Protein AF-A0A813FQR3-F1 (afdb_monomer_lite)

Sequence (326 aa):
MEQAAASPSGEEEDVSQPSPVQLLAEILRLRSRAKISDWLQGVLHLVALRLQDVRRDVQCQAARPWMELRRSTPKAIWRELRTQLPAVPVCGQSKEQQEPADHGSLLKRKPLLDQAEPAGPRAAVEAESPMVQQSGGLAFAALPASDFHLEISRLGNEKAVRRFHRGGAAFSNANLEERTLHVDGLKERLLKAVSSESWDQVCSLIREAAAALAAPRQKAAWNEAVAPMPEDAQERLQANLQGQLRKLICQGLGYLDLSDAGTVSQLEPALSFVKLLIERFKVRGQLEAARAARQWLRLQGLLTAEPRHKPIWRAVGRAEVRARII

Foldseek 3Di:
DDDDDDDDPPPPPPPPDDDPLQVLLVVLQPDDPDDDDPVVLVVVLVLLVVLVVVVVVVPDPVVPSSVSSVVSHDPVSVVVSVVVDDDDPPDDPPPPDDDDDDDDDDDDDDDDDDDDDDDDDDDDDPDPDDDDPPPDPPPPPPPDCVVVLVVLVVLPCNVLLVVLLVLLVVLVPDDPVVVLVVLVVLLVQCLVCVVVVVLLSLLVSLSSLLSVADFWDFDPPPDVPDDDDDPVVVVSVVSCSNVSSLVSNLVSLLQDQCVDPVSCSSNVSSLVSLVVSQVVVVVVHDCCRTDPSVSSVSSVCSSPPDSPPDRPCVVCPVVVVNVVSD

Secondary structure (DSSP, 8-state):
---------------PPPPHHHHHHHHHHH--SPPPPHHHHHHHHHHHHHHHHHTT-TT-TTHHHHHHHHHHS-HHHHHHHHHHS-----------------------------------------------------------THHHHHHHHTTS-HHHHHHHHHHHHHHHHS-HHHHHHHHHHHHHHHHHHHHTT-HHHHHHHHHHHHHTPPPP-BPPP--TT-PPPPHHHHHHHHT-HHHHHHHHHHHHHHHS-TT-HHHHHHHHHHHHHHHHHHHHHHTTS-GGGBTTHHHHHHHHHHHHS-TT---HHHHHHHHHHHHTT-

Radius of gyration: 32.03 Å; chains: 1; bounding box: 98×58×96 Å

Structure (mmCIF, N/CA/C/O backbone):
data_AF-A0A813FQR3-F1
#
_entry.id   AF-A0A813FQR3-F1
#
loop_
_atom_site.group_PDB
_atom_site.id
_atom_site.type_symbol
_atom_site.label_atom_id
_atom_site.label_alt_id
_atom_site.label_comp_id
_atom_site.label_asym_id
_atom_site.label_entity_id
_atom_site.label_seq_id
_atom_site.pdbx_PDB_ins_code
_atom_site.Cartn_x
_atom_site.Cartn_y
_atom_site.Cartn_z
_atom_site.occupancy
_atom_site.B_iso_or_equiv
_atom_site.auth_seq_id
_atom_site.auth_comp_id
_atom_site.auth_asym_id
_atom_site.auth_atom_id
_atom_site.pdbx_PDB_model_num
ATOM 1 N N . MET A 1 1 ? -46.701 -30.596 -53.014 1.00 46.75 1 MET A N 1
ATOM 2 C CA . MET A 1 1 ? -46.669 -29.124 -53.113 1.00 46.75 1 MET A CA 1
ATOM 3 C C . MET A 1 1 ? -45.925 -28.611 -51.902 1.00 46.75 1 MET A C 1
ATOM 5 O O . MET A 1 1 ? -46.419 -28.733 -50.789 1.00 46.75 1 MET A O 1
ATOM 9 N N . GLU A 1 2 ? -44.684 -28.208 -52.149 1.00 43.56 2 GLU A N 1
ATOM 10 C CA . GLU A 1 2 ? -43.687 -27.763 -51.178 1.00 43.56 2 GLU A CA 1
ATOM 11 C C . GLU A 1 2 ? -44.126 -26.491 -50.445 1.00 43.56 2 GLU A C 1
ATOM 13 O O . GLU A 1 2 ? -44.542 -25.519 -51.072 1.00 43.56 2 GLU A O 1
ATOM 18 N N . GLN A 1 3 ? -43.985 -26.484 -49.119 1.00 47.47 3 GLN A N 1
ATOM 19 C CA . GLN A 1 3 ? -43.904 -25.258 -48.332 1.00 47.47 3 GLN A CA 1
ATOM 20 C C . GLN A 1 3 ? -42.429 -25.011 -48.014 1.00 47.47 3 GLN A C 1
ATOM 22 O O . GLN A 1 3 ? -41.815 -25.744 -47.240 1.00 47.47 3 GLN A O 1
ATOM 27 N N . ALA A 1 4 ? -41.866 -23.991 -48.660 1.00 52.16 4 ALA A N 1
ATOM 28 C CA . ALA A 1 4 ? -40.523 -23.493 -48.415 1.00 52.16 4 ALA A CA 1
ATOM 29 C C . ALA A 1 4 ? -40.509 -22.677 -47.113 1.00 52.16 4 ALA A C 1
ATOM 31 O O . ALA A 1 4 ? -41.076 -21.586 -47.044 1.00 52.16 4 ALA A O 1
ATOM 32 N N . ALA A 1 5 ? -39.871 -23.217 -46.075 1.00 58.69 5 ALA A N 1
ATOM 33 C CA . ALA A 1 5 ? -39.587 -22.503 -44.839 1.00 58.69 5 ALA A CA 1
ATOM 34 C C . ALA A 1 5 ? -38.309 -21.668 -45.021 1.00 58.69 5 ALA A C 1
ATOM 36 O O . ALA A 1 5 ? -37.217 -22.210 -45.185 1.00 58.69 5 ALA A O 1
ATOM 37 N N . ALA A 1 6 ? -38.459 -20.343 -45.018 1.00 62.38 6 ALA A N 1
ATOM 38 C CA . ALA A 1 6 ? -37.351 -19.401 -44.989 1.00 62.38 6 ALA A CA 1
ATOM 39 C C . ALA A 1 6 ? -36.765 -19.345 -43.569 1.00 62.38 6 ALA A C 1
ATOM 41 O O . ALA A 1 6 ? -37.419 -18.874 -42.638 1.00 62.38 6 ALA A O 1
ATOM 42 N N . SER A 1 7 ? -35.539 -19.838 -43.404 1.00 64.19 7 SER A N 1
ATOM 43 C CA . SER A 1 7 ? -34.769 -19.689 -42.168 1.00 64.19 7 SER A CA 1
ATOM 44 C C . SER A 1 7 ? -34.267 -18.245 -42.035 1.00 64.19 7 SER A C 1
ATOM 46 O O . SER A 1 7 ? -33.626 -17.753 -42.966 1.00 64.19 7 SER A O 1
ATOM 48 N N . PRO A 1 8 ? -34.507 -17.556 -40.905 1.00 63.09 8 PRO A N 1
ATOM 49 C CA . PRO A 1 8 ? -33.927 -16.246 -40.655 1.00 63.09 8 PRO A CA 1
ATOM 50 C C . PRO A 1 8 ? -32.439 -16.418 -40.334 1.00 63.09 8 PRO A C 1
ATOM 52 O O . PRO A 1 8 ? -32.070 -17.000 -39.314 1.00 63.09 8 PRO A O 1
ATOM 55 N N . SER A 1 9 ? -31.580 -15.930 -41.225 1.00 54.25 9 SER A N 1
ATOM 56 C CA . SER A 1 9 ? -30.160 -15.727 -40.957 1.00 54.25 9 SER A CA 1
ATOM 57 C C . SER A 1 9 ? -30.023 -14.697 -39.838 1.00 54.25 9 SER A C 1
ATOM 59 O O . SER A 1 9 ? -30.180 -13.500 -40.071 1.00 54.25 9 SER A O 1
ATOM 61 N N . GLY A 1 10 ? -29.796 -15.179 -38.615 1.00 56.19 10 GLY A N 1
ATOM 62 C CA . GLY A 1 10 ? -29.426 -14.347 -37.480 1.00 56.19 10 GLY A CA 1
ATOM 63 C C . GLY A 1 10 ? -28.070 -13.716 -37.754 1.00 56.19 10 GLY A C 1
ATOM 64 O O . GLY A 1 10 ? -27.040 -14.368 -37.606 1.00 56.19 10 GLY A O 1
ATOM 65 N N . GLU A 1 11 ? -28.086 -12.463 -38.196 1.00 59.53 11 GLU A N 1
ATOM 66 C CA . GLU A 1 11 ? -26.932 -11.581 -38.115 1.00 59.53 11 GLU A CA 1
ATOM 67 C C . GLU A 1 11 ? -26.640 -11.400 -36.621 1.00 59.53 11 GLU A C 1
ATOM 69 O O . GLU A 1 11 ? -27.339 -10.672 -35.918 1.00 59.53 11 GLU A O 1
ATOM 74 N N . GLU A 1 12 ? -25.668 -12.155 -36.106 1.00 60.16 12 GLU A N 1
ATOM 75 C CA . GLU A 1 12 ? -25.082 -11.891 -34.798 1.00 60.16 12 GLU A CA 1
ATOM 76 C C . GLU A 1 12 ? -24.505 -10.472 -34.855 1.00 60.16 12 GLU A C 1
ATOM 78 O O . GLU A 1 12 ? -23.472 -10.232 -35.482 1.00 60.16 12 GLU A O 1
ATOM 83 N N . GLU A 1 13 ? -25.223 -9.513 -34.262 1.00 57.00 13 GLU A N 1
ATOM 84 C CA . GLU A 1 13 ? -24.726 -8.164 -34.013 1.00 57.00 13 GLU A CA 1
ATOM 85 C C . GLU A 1 13 ? -23.489 -8.286 -33.124 1.00 57.00 13 GLU A C 1
ATOM 87 O O . GLU A 1 13 ? -23.568 -8.362 -31.896 1.00 57.00 13 GLU A O 1
ATOM 92 N N . ASP A 1 14 ? -22.329 -8.345 -33.771 1.00 61.66 14 ASP A N 1
ATOM 93 C CA . ASP A 1 14 ? -21.035 -8.267 -33.124 1.00 61.66 14 ASP A CA 1
ATOM 94 C C . ASP A 1 14 ? -21.005 -6.936 -32.366 1.00 61.66 14 ASP A C 1
ATOM 96 O O . ASP A 1 14 ? -20.952 -5.858 -32.972 1.00 61.66 14 ASP A O 1
ATOM 100 N N . VAL A 1 15 ? -21.140 -7.003 -31.036 1.00 70.06 15 VAL A N 1
ATOM 101 C CA . VAL A 1 15 ? -21.130 -5.848 -30.131 1.00 70.06 15 VAL A CA 1
ATOM 102 C C . VAL A 1 15 ? -19.712 -5.287 -30.134 1.00 70.06 15 VAL A C 1
ATOM 104 O O . VAL A 1 15 ? -18.913 -5.495 -29.219 1.00 70.06 15 VAL A O 1
ATOM 107 N N . SER A 1 16 ? -19.383 -4.596 -31.222 1.00 80.94 16 SER A N 1
ATOM 108 C CA . SER A 1 16 ? -18.093 -3.981 -31.460 1.00 80.94 16 SER A CA 1
ATOM 109 C C . SER A 1 16 ? -17.837 -3.000 -30.334 1.00 80.94 16 SER A C 1
ATOM 111 O O . SER A 1 16 ? -18.571 -2.024 -30.151 1.00 80.94 16 SER A O 1
ATOM 113 N N . GLN A 1 17 ? -16.797 -3.286 -29.553 1.00 81.88 17 GLN A N 1
ATOM 114 C CA . GLN A 1 17 ? -16.403 -2.434 -28.446 1.00 81.88 17 GLN A CA 1
ATOM 115 C C . GLN A 1 17 ? -16.244 -0.992 -28.945 1.00 81.88 17 GLN A C 1
ATOM 117 O O . GLN A 1 17 ? -15.572 -0.760 -29.958 1.00 81.88 17 GLN A O 1
ATOM 122 N N . PRO A 1 18 ? -16.858 -0.013 -28.257 1.00 84.00 18 PRO A N 1
ATOM 123 C CA . PRO A 1 18 ? -16.824 1.366 -28.701 1.00 84.00 18 PRO A CA 1
ATOM 124 C C . PRO A 1 18 ? -15.377 1.842 -28.764 1.00 84.00 18 PRO A C 1
ATOM 126 O O . PRO A 1 18 ? -14.587 1.650 -27.834 1.00 84.00 18 PRO A O 1
ATOM 129 N N . SER A 1 19 ? -15.034 2.490 -29.875 1.00 85.75 19 SER A N 1
ATOM 130 C CA . SER A 1 19 ? -13.708 3.060 -30.069 1.00 85.75 19 SER A CA 1
ATOM 131 C C . SER A 1 19 ? -13.377 4.003 -28.902 1.00 85.75 19 SER A C 1
ATOM 133 O O . SER A 1 19 ? -14.243 4.774 -28.476 1.00 85.75 19 SER A O 1
ATOM 135 N N . PRO A 1 20 ? -12.122 4.051 -28.421 1.00 82.12 20 PRO A N 1
ATOM 136 C CA . PRO A 1 20 ? -11.709 5.007 -27.391 1.00 82.12 20 PRO A CA 1
ATOM 137 C C . PRO A 1 20 ? -12.081 6.466 -27.718 1.00 82.12 20 PRO A C 1
ATOM 139 O O . PRO A 1 20 ? -12.369 7.261 -26.825 1.00 82.12 20 PRO A O 1
ATOM 142 N N . VAL A 1 21 ? -12.130 6.812 -29.009 1.00 86.00 21 VAL A N 1
ATOM 143 C CA . VAL A 1 21 ? -12.540 8.134 -29.508 1.00 86.00 21 VAL A CA 1
ATOM 144 C C . VAL A 1 21 ? -14.039 8.381 -29.291 1.00 86.00 21 VAL A C 1
ATOM 146 O O . VAL A 1 21 ? -14.428 9.490 -28.928 1.00 86.00 21 VAL A O 1
ATOM 149 N N . GLN A 1 22 ? -14.871 7.351 -29.468 1.00 87.56 22 GLN A N 1
ATOM 150 C CA . GLN A 1 22 ? -16.314 7.408 -29.216 1.00 87.56 22 GLN A CA 1
ATOM 151 C C . GLN A 1 22 ? -16.604 7.522 -27.719 1.00 87.56 22 GLN A C 1
ATOM 153 O O . GLN A 1 22 ? -17.391 8.376 -27.322 1.00 87.56 22 GLN A O 1
ATOM 158 N N . LEU A 1 23 ? -15.903 6.752 -26.879 1.00 87.31 23 LEU A N 1
ATOM 159 C CA . LEU A 1 23 ? -16.015 6.870 -25.421 1.00 87.31 23 LEU A CA 1
ATOM 160 C C . LEU A 1 23 ? -15.657 8.280 -24.940 1.00 87.31 23 LEU A C 1
ATOM 162 O O . LEU A 1 23 ? -16.367 8.859 -24.121 1.00 87.31 23 LEU A O 1
ATOM 166 N N . LEU A 1 24 ? -14.586 8.869 -25.481 1.00 87.75 24 LEU A N 1
ATOM 167 C CA . LEU A 1 24 ? -14.208 10.239 -25.146 1.00 87.75 24 LEU A CA 1
ATOM 168 C C . LEU A 1 24 ? -15.256 11.257 -25.618 1.00 87.75 24 LEU A C 1
ATOM 170 O O . LEU A 1 24 ? -15.554 12.201 -24.887 1.00 87.75 24 LEU A O 1
ATOM 174 N N . ALA A 1 25 ? -15.833 11.069 -26.808 1.00 88.50 25 ALA A N 1
ATOM 175 C CA . ALA A 1 25 ? -16.900 11.930 -27.311 1.00 88.50 25 ALA A CA 1
ATOM 176 C C . ALA A 1 25 ? -18.129 11.881 -26.394 1.00 88.50 25 ALA A C 1
ATOM 178 O O . ALA A 1 25 ? -18.689 12.927 -26.063 1.00 88.50 25 ALA A O 1
ATOM 179 N N . GLU A 1 26 ? -18.488 10.690 -25.921 1.00 88.75 26 GLU A N 1
ATOM 180 C CA . GLU A 1 26 ? -19.624 10.485 -25.030 1.00 88.75 26 GLU A CA 1
ATOM 181 C C . GLU A 1 26 ? -19.382 11.091 -23.641 1.00 88.75 26 GLU A C 1
ATOM 183 O O . GLU A 1 26 ? -20.228 11.816 -23.121 1.00 88.75 26 GLU A O 1
ATOM 188 N N . ILE A 1 27 ? -18.177 10.930 -23.082 1.00 86.12 27 ILE A N 1
ATOM 189 C CA . ILE A 1 27 ? -17.777 11.593 -21.828 1.00 86.12 27 ILE A CA 1
ATOM 190 C C . ILE A 1 27 ? -17.885 13.120 -21.951 1.00 86.12 27 ILE A C 1
ATOM 192 O O . ILE A 1 27 ? -18.310 13.790 -21.006 1.00 86.12 27 ILE A O 1
ATOM 196 N N . LEU A 1 28 ? -17.515 13.689 -23.103 1.00 87.00 28 LEU A N 1
ATOM 197 C CA . LEU A 1 28 ? -17.622 15.130 -23.342 1.00 87.00 28 LEU A CA 1
ATOM 198 C C . LEU A 1 28 ? -19.072 15.597 -23.512 1.00 87.00 28 LEU A C 1
ATOM 200 O O . LEU A 1 28 ? -19.376 16.707 -23.082 1.00 87.00 28 LEU A O 1
ATOM 204 N N . ARG A 1 29 ? -19.958 14.773 -24.089 1.00 86.81 29 ARG A N 1
ATOM 205 C CA . ARG A 1 29 ? -21.402 15.064 -24.191 1.00 86.81 29 ARG A CA 1
ATOM 206 C C . ARG A 1 29 ? -22.091 15.036 -22.834 1.00 86.81 29 ARG A C 1
ATOM 208 O O . ARG A 1 29 ? -22.885 15.922 -22.534 1.00 86.81 29 ARG A O 1
ATOM 215 N N . LEU A 1 30 ? -21.773 14.034 -22.018 1.00 84.69 30 LEU A N 1
ATOM 216 C CA . LEU A 1 30 ? -22.342 13.870 -20.680 1.00 84.69 30 LEU A CA 1
ATOM 217 C C . LEU A 1 30 ? -21.844 14.941 -19.705 1.00 84.69 30 LEU A C 1
ATOM 219 O O . LEU A 1 30 ? -22.491 15.228 -18.695 1.00 84.69 30 LEU A O 1
ATOM 223 N N . ARG A 1 31 ? -20.703 15.572 -20.000 1.00 81.69 31 ARG A N 1
ATOM 224 C CA . ARG A 1 31 ? -20.222 16.705 -19.220 1.00 81.69 31 ARG A CA 1
ATOM 225 C C . ARG A 1 31 ? -21.033 17.962 -19.533 1.00 81.69 31 ARG A C 1
ATOM 227 O O . ARG A 1 31 ? -20.961 18.534 -20.615 1.00 81.69 31 ARG A O 1
ATOM 234 N N . SER A 1 32 ? -21.740 18.458 -18.520 1.00 69.75 32 SER A N 1
ATOM 235 C CA . SER A 1 32 ? -22.260 19.829 -18.508 1.00 69.75 32 SER A CA 1
ATOM 236 C C . SER A 1 32 ? -21.105 20.851 -18.519 1.00 69.75 32 SER A C 1
ATOM 238 O O . SER A 1 32 ? -19.933 20.473 -18.510 1.00 69.75 32 SER A O 1
ATOM 240 N N . ARG A 1 33 ? -21.403 22.163 -18.527 1.00 78.06 33 ARG A N 1
ATOM 241 C CA . ARG A 1 33 ? -20.434 23.293 -18.600 1.00 78.06 33 ARG A CA 1
ATOM 242 C C . ARG A 1 33 ? -19.417 23.382 -17.433 1.00 78.06 33 ARG A C 1
ATOM 244 O O . ARG A 1 33 ? -18.869 24.449 -17.169 1.00 78.06 33 ARG A O 1
ATOM 251 N N . ALA A 1 34 ? -19.184 22.295 -16.707 1.00 81.88 34 ALA A N 1
ATOM 252 C CA . ALA A 1 34 ? -18.207 22.178 -15.643 1.00 81.88 34 ALA A CA 1
ATOM 253 C C . ALA A 1 34 ? -16.774 22.413 -16.149 1.00 81.88 34 ALA A C 1
ATOM 255 O O . ALA A 1 34 ? -16.420 22.087 -17.284 1.00 81.88 34 ALA A O 1
ATOM 256 N N . LYS A 1 35 ? -15.932 22.948 -15.259 1.00 86.94 35 LYS A N 1
ATOM 257 C CA . LYS A 1 35 ? -14.519 23.216 -15.535 1.00 86.94 35 LYS A CA 1
ATOM 258 C C . LYS A 1 35 ? -13.790 21.924 -15.934 1.00 86.94 35 LYS A C 1
ATOM 260 O O . LYS A 1 35 ? -13.942 20.869 -15.306 1.00 86.94 35 LYS A O 1
ATOM 265 N N . ILE A 1 36 ? -13.000 22.012 -16.997 1.00 87.94 36 ILE A N 1
ATOM 266 C CA . ILE A 1 36 ? -12.189 20.902 -17.502 1.00 87.94 36 ILE A CA 1
ATOM 267 C C . ILE A 1 36 ? -11.039 20.671 -16.524 1.00 87.94 36 ILE A C 1
ATOM 269 O O . ILE A 1 36 ? -10.486 21.625 -15.990 1.00 87.94 36 ILE A O 1
ATOM 273 N N . SER A 1 37 ? -10.737 19.407 -16.226 1.00 87.81 37 SER A N 1
ATOM 274 C CA . SER A 1 37 ? -9.577 19.070 -15.403 1.00 87.81 37 SER A CA 1
ATOM 275 C C . SER A 1 37 ? -8.314 19.154 -16.252 1.00 87.81 37 SER A C 1
ATOM 277 O O . SER A 1 37 ? -8.357 18.808 -17.432 1.00 87.81 37 SER A O 1
ATOM 279 N N . ASP A 1 38 ? -7.188 19.516 -15.643 1.00 83.19 38 ASP A N 1
ATOM 280 C CA . ASP A 1 38 ? -5.902 19.661 -16.344 1.00 83.19 38 ASP A CA 1
ATOM 281 C C . ASP A 1 38 ? -5.504 18.382 -17.101 1.00 83.19 38 ASP A C 1
ATOM 283 O O . ASP A 1 38 ? -5.007 18.432 -18.224 1.00 83.19 38 ASP A O 1
ATOM 287 N N . TRP A 1 39 ? -5.823 17.208 -16.541 1.00 88.81 39 TRP A N 1
ATOM 288 C CA . TRP A 1 39 ? -5.629 15.925 -17.220 1.00 88.81 39 TRP A CA 1
ATOM 289 C C . TRP A 1 39 ? -6.455 15.805 -18.509 1.00 88.81 39 TRP A C 1
ATOM 291 O O . TRP A 1 39 ? -5.918 15.451 -19.557 1.00 88.81 39 TRP A O 1
ATOM 301 N N . LEU A 1 40 ? -7.754 16.130 -18.460 1.00 85.75 40 LEU A N 1
ATOM 302 C CA . LEU A 1 40 ? -8.611 16.059 -19.646 1.00 85.75 40 LEU A CA 1
ATOM 303 C C . LEU A 1 40 ? -8.192 17.109 -20.679 1.00 85.75 40 LEU A C 1
ATOM 305 O O . LEU A 1 40 ? -8.252 16.842 -21.874 1.00 85.75 40 LEU A O 1
ATOM 309 N N . GLN A 1 41 ? -7.729 18.276 -20.232 1.00 86.88 41 GLN A N 1
ATOM 310 C CA . GLN A 1 41 ? -7.157 19.293 -21.107 1.00 86.88 41 GLN A CA 1
ATOM 311 C C . GLN A 1 41 ? -5.915 18.766 -21.841 1.00 86.88 41 GLN A C 1
ATOM 313 O O . GLN A 1 41 ? -5.832 18.921 -23.058 1.00 86.88 41 GLN A O 1
ATOM 318 N N . GLY A 1 42 ? -5.014 18.064 -21.145 1.00 85.31 42 GLY A N 1
ATOM 319 C CA . GLY A 1 42 ? -3.866 17.391 -21.761 1.00 85.31 42 GLY A CA 1
ATOM 320 C C . GLY A 1 42 ? -4.274 16.338 -22.798 1.00 85.31 42 GLY A C 1
ATOM 321 O O . GLY A 1 42 ? -3.756 16.330 -23.914 1.00 85.31 42 GLY A O 1
ATOM 322 N N . VAL A 1 43 ? -5.266 15.497 -22.486 1.00 85.19 43 VAL A N 1
ATOM 323 C CA . VAL A 1 43 ? -5.796 14.498 -23.436 1.00 85.19 43 VAL A CA 1
ATOM 324 C C . VAL A 1 43 ? -6.410 15.169 -24.667 1.00 85.19 43 VAL A C 1
ATOM 326 O O . VAL A 1 43 ? -6.133 14.765 -25.796 1.00 85.19 43 VAL A O 1
ATOM 329 N N . LEU A 1 44 ? -7.204 16.225 -24.475 1.00 87.69 44 LEU A N 1
ATOM 330 C CA . LEU A 1 44 ? -7.792 16.988 -25.575 1.00 87.69 44 LEU A CA 1
ATOM 331 C C . LEU A 1 44 ? -6.730 17.687 -26.432 1.00 87.69 44 LEU A C 1
ATOM 333 O O . LEU A 1 44 ? -6.921 17.811 -27.641 1.00 87.69 44 LEU A O 1
ATOM 337 N N . HIS A 1 45 ? -5.610 18.103 -25.841 1.00 84.75 45 HIS A N 1
ATOM 338 C CA . HIS A 1 45 ? -4.479 18.670 -26.570 1.00 84.75 45 HIS A CA 1
ATOM 339 C C . HIS A 1 45 ? -3.801 17.630 -27.478 1.00 84.75 45 HIS A C 1
ATOM 341 O O . HIS A 1 45 ? -3.579 17.894 -28.659 1.00 84.75 45 HIS A O 1
ATOM 347 N N . LEU A 1 46 ? -3.561 16.412 -26.980 1.00 82.56 46 LEU A N 1
ATOM 348 C CA . LEU A 1 46 ? -3.017 15.311 -27.789 1.00 82.56 46 LEU A CA 1
ATOM 349 C C . LEU A 1 46 ? -3.971 14.896 -28.919 1.00 82.56 46 LEU A C 1
ATOM 351 O O . LEU A 1 46 ? -3.554 14.691 -30.059 1.00 82.56 46 LEU A O 1
ATOM 355 N N . VAL A 1 47 ? -5.271 14.837 -28.625 1.00 85.56 47 VAL A N 1
ATOM 356 C CA . VAL A 1 47 ? -6.332 14.620 -29.621 1.00 85.56 47 VAL A CA 1
ATOM 357 C C . VAL A 1 47 ? -6.319 15.717 -30.686 1.00 85.56 47 VAL A C 1
ATOM 359 O O . VAL A 1 47 ? -6.467 15.428 -31.873 1.00 85.56 47 VAL A O 1
ATOM 362 N N . ALA A 1 48 ? -6.141 16.977 -30.282 1.00 83.75 48 ALA A N 1
ATOM 363 C CA . ALA A 1 48 ? -6.087 18.115 -31.189 1.00 83.75 48 ALA A CA 1
ATOM 364 C C . ALA A 1 48 ? -4.889 18.037 -32.141 1.00 83.75 48 ALA A C 1
ATOM 366 O O . ALA A 1 48 ? -5.071 18.288 -33.332 1.00 83.75 48 ALA A O 1
ATOM 367 N N . LEU A 1 49 ? -3.710 17.649 -31.640 1.00 81.25 49 LEU A N 1
ATOM 368 C CA . LEU A 1 49 ? -2.526 17.374 -32.460 1.00 81.25 49 LEU A CA 1
ATOM 369 C C . LEU A 1 49 ? -2.819 16.270 -33.476 1.00 81.25 49 LEU A C 1
ATOM 371 O O . LEU A 1 49 ? -2.663 16.475 -34.676 1.00 81.25 49 LEU A O 1
ATOM 375 N N . ARG A 1 50 ? -3.362 15.135 -33.021 1.00 81.06 50 ARG A N 1
ATOM 376 C CA . ARG A 1 50 ? -3.638 13.997 -33.906 1.00 81.06 50 ARG A CA 1
ATOM 377 C C . ARG A 1 50 ? -4.681 14.310 -34.979 1.00 81.06 50 ARG A C 1
ATOM 379 O O . ARG A 1 50 ? -4.577 13.844 -36.109 1.00 81.06 50 ARG A O 1
ATOM 386 N N . LEU A 1 51 ? -5.673 15.139 -34.658 1.00 79.50 51 LEU A N 1
ATOM 387 C CA . LEU A 1 51 ? -6.676 15.612 -35.615 1.00 79.50 51 LEU A CA 1
ATOM 388 C C . LEU A 1 51 ? -6.100 16.506 -36.720 1.00 79.50 51 LEU A C 1
ATOM 390 O O . LEU A 1 51 ? -6.715 16.602 -37.785 1.00 79.50 51 LEU A O 1
ATOM 394 N N . GLN A 1 52 ? -4.969 17.181 -36.490 1.00 78.94 52 GLN A N 1
ATOM 395 C CA . GLN A 1 52 ? -4.292 17.936 -37.548 1.00 78.94 52 GLN A CA 1
ATOM 396 C C . GLN A 1 52 ? -3.693 16.995 -38.597 1.00 78.94 52 GLN A C 1
ATOM 398 O O . GLN A 1 52 ? -3.806 17.291 -39.787 1.00 78.94 52 GLN A O 1
ATOM 403 N N . ASP A 1 53 ? -3.170 15.844 -38.169 1.00 74.19 53 ASP A N 1
ATOM 404 C CA . ASP A 1 53 ? -2.639 14.810 -39.062 1.00 74.19 53 ASP A CA 1
ATOM 405 C C . ASP A 1 53 ? -3.763 14.123 -39.847 1.00 74.19 53 ASP A C 1
ATOM 407 O O . ASP A 1 53 ? -3.714 14.051 -41.070 1.00 74.19 53 ASP A O 1
ATOM 411 N N . VAL A 1 54 ? -4.832 13.696 -39.159 1.00 74.31 54 VAL A N 1
ATOM 412 C CA . VAL A 1 54 ? -5.961 12.969 -39.779 1.00 74.31 54 VAL A CA 1
ATOM 413 C C . VAL A 1 54 ? -6.682 13.814 -40.834 1.00 74.31 54 VAL A C 1
ATOM 415 O O . VAL A 1 54 ? -7.203 13.286 -41.809 1.00 74.31 54 VAL A O 1
ATOM 418 N N . ARG A 1 55 ? -6.692 15.146 -40.695 1.00 68.25 55 ARG A N 1
ATOM 419 C CA . ARG A 1 55 ? -7.268 16.051 -41.706 1.00 68.25 55 ARG A CA 1
ATOM 420 C C . ARG A 1 55 ? -6.554 16.015 -43.051 1.00 68.25 55 ARG A C 1
ATOM 422 O O . ARG A 1 55 ? -7.172 16.387 -44.044 1.00 68.25 55 ARG A O 1
ATOM 429 N N . ARG A 1 56 ? -5.278 15.634 -43.074 1.00 70.38 56 ARG A N 1
ATOM 430 C CA . ARG A 1 56 ? -4.518 15.496 -44.320 1.00 70.38 56 ARG A CA 1
ATOM 431 C C . ARG A 1 56 ? -4.908 14.222 -45.073 1.00 70.38 56 ARG A C 1
ATOM 433 O O . ARG A 1 56 ? -4.669 14.151 -46.268 1.00 70.38 56 ARG A O 1
ATOM 440 N N . ASP A 1 57 ? -5.586 13.291 -44.401 1.00 67.00 57 ASP A N 1
ATOM 441 C CA . ASP A 1 57 ? -5.906 11.957 -44.902 1.00 67.00 57 ASP A CA 1
ATOM 442 C C . ASP A 1 57 ? -7.432 11.726 -44.918 1.00 67.00 57 ASP A C 1
ATOM 444 O O . ASP A 1 57 ? -8.017 10.965 -44.144 1.00 67.00 57 ASP A O 1
ATOM 448 N N . VAL A 1 58 ? -8.120 12.477 -45.787 1.00 61.09 58 VAL A N 1
ATOM 449 C CA . VAL A 1 58 ? -9.593 12.617 -45.810 1.00 61.09 58 VAL A CA 1
ATOM 450 C C . VAL A 1 58 ? -10.329 11.302 -46.132 1.00 61.09 58 VAL A C 1
ATOM 452 O O . VAL A 1 58 ? -11.526 11.193 -45.872 1.00 61.09 58 VAL A O 1
ATOM 455 N N . GLN A 1 59 ? -9.638 10.286 -46.656 1.00 69.00 59 GLN A N 1
ATOM 456 C CA . GLN A 1 59 ? -10.263 9.046 -47.131 1.00 69.00 59 GLN A CA 1
ATOM 457 C C . GLN A 1 59 ? -10.270 7.890 -46.115 1.00 69.00 59 GLN A C 1
ATOM 459 O O . GLN A 1 59 ? -10.877 6.854 -46.379 1.00 69.00 59 GLN A O 1
ATOM 464 N N . CYS A 1 60 ? -9.656 8.036 -44.937 1.00 73.94 60 CYS A N 1
ATOM 465 C CA . CYS A 1 60 ? -9.585 6.931 -43.981 1.00 73.94 60 CYS A CA 1
ATOM 466 C C . CYS A 1 60 ? -10.913 6.738 -43.220 1.00 73.94 60 CYS A C 1
ATOM 468 O O . CYS A 1 60 ? -11.439 7.680 -42.624 1.00 73.94 60 CYS A O 1
ATOM 470 N N . GLN A 1 61 ? -11.439 5.504 -43.162 1.00 72.38 61 GLN A N 1
ATOM 471 C CA . GLN A 1 61 ? -12.640 5.159 -42.374 1.00 72.38 61 GLN A CA 1
ATOM 472 C C . GLN A 1 61 ? -12.501 5.532 -40.886 1.00 72.38 61 GLN A C 1
ATOM 474 O O . GLN A 1 61 ? -13.490 5.862 -40.228 1.00 72.38 61 GLN A O 1
ATOM 479 N N . ALA A 1 62 ? -11.265 5.595 -40.377 1.00 72.94 62 ALA A N 1
ATOM 480 C CA . ALA A 1 62 ? -10.971 6.071 -39.032 1.00 72.94 62 ALA A CA 1
ATOM 481 C C . ALA A 1 62 ? -11.360 7.545 -38.812 1.00 72.94 62 ALA A C 1
ATOM 483 O O . ALA A 1 62 ? -11.591 7.941 -37.675 1.00 72.94 62 ALA A O 1
ATOM 484 N N . ALA A 1 63 ? -11.490 8.369 -39.858 1.00 79.00 63 ALA A N 1
ATOM 485 C CA . ALA A 1 63 ? -11.778 9.799 -39.735 1.00 79.00 63 ALA A CA 1
ATOM 486 C C . ALA A 1 63 ? -13.172 10.103 -39.154 1.00 79.00 63 ALA A C 1
ATOM 488 O O . ALA A 1 63 ? -13.371 11.172 -38.568 1.00 79.00 63 ALA A O 1
ATOM 489 N N . ARG A 1 64 ? -14.140 9.180 -39.277 1.00 83.31 64 ARG A N 1
ATOM 490 C CA . ARG A 1 64 ? -15.521 9.383 -38.800 1.00 83.31 64 ARG A CA 1
ATOM 491 C C . ARG A 1 64 ? -15.597 9.589 -37.272 1.00 83.31 64 ARG A C 1
ATOM 493 O O . ARG A 1 64 ? -16.048 10.669 -36.878 1.00 83.31 64 ARG A O 1
ATOM 500 N N . PRO A 1 65 ? -15.101 8.669 -36.414 1.00 84.25 65 PRO A N 1
ATOM 501 C CA . PRO A 1 65 ? -15.047 8.875 -34.961 1.00 84.25 65 PRO A CA 1
ATOM 502 C C . PRO A 1 65 ? -14.343 10.173 -34.544 1.00 84.25 65 PRO A C 1
ATOM 504 O O . PRO A 1 65 ? -14.803 10.898 -33.665 1.00 84.25 65 PRO A O 1
ATOM 507 N N . TRP A 1 66 ? -13.241 10.512 -35.213 1.00 84.69 66 TRP A N 1
ATOM 508 C CA . TRP A 1 66 ? -12.462 11.719 -34.930 1.00 84.69 66 TRP A CA 1
ATOM 509 C C . TRP A 1 66 ? -13.236 13.008 -35.244 1.00 84.69 66 TRP A C 1
ATOM 511 O O . TRP A 1 66 ? -13.177 13.989 -34.494 1.00 84.69 66 TRP A O 1
ATOM 521 N N . MET A 1 67 ? -14.014 13.011 -36.326 1.00 83.94 67 MET A N 1
ATOM 522 C CA . MET A 1 67 ? -14.896 14.127 -36.670 1.00 83.94 67 MET A CA 1
ATOM 523 C C . MET A 1 67 ? -16.076 14.254 -35.704 1.00 83.94 67 MET A C 1
ATOM 525 O O . MET A 1 67 ? -16.487 15.376 -35.394 1.00 83.94 67 MET A O 1
ATOM 529 N N . GLU A 1 68 ? -16.593 13.139 -35.193 1.00 86.75 68 GLU A N 1
ATOM 530 C CA . GLU A 1 68 ? -17.646 13.127 -34.178 1.00 86.75 68 GLU A CA 1
ATOM 531 C C . GLU A 1 68 ? -17.162 13.656 -32.822 1.00 86.75 68 GLU A C 1
ATOM 533 O O . GLU A 1 68 ? -17.824 14.510 -32.222 1.00 86.75 68 GLU A O 1
ATOM 538 N N . LEU A 1 69 ? -15.967 13.251 -32.387 1.00 86.75 69 LEU A N 1
ATOM 539 C CA . LEU A 1 69 ? -15.315 13.804 -31.201 1.00 86.75 69 LEU A CA 1
ATOM 540 C C . LEU A 1 69 ? -15.160 15.322 -31.328 1.00 86.75 69 LEU A C 1
ATOM 542 O O . LEU A 1 69 ? -15.556 16.076 -30.442 1.00 86.75 69 LEU A O 1
ATOM 546 N N . ARG A 1 70 ? -14.687 15.797 -32.486 1.00 87.06 70 ARG A N 1
ATOM 547 C CA . ARG A 1 70 ? -14.561 17.232 -32.752 1.00 87.06 70 ARG A CA 1
ATOM 548 C C . ARG A 1 70 ? -15.895 17.979 -32.665 1.00 87.06 70 ARG A C 1
ATOM 550 O O . ARG A 1 70 ? -15.897 19.108 -32.176 1.00 87.06 70 ARG A O 1
ATOM 557 N N . ARG A 1 71 ? -16.993 17.395 -33.159 1.00 86.50 71 ARG A N 1
ATOM 558 C CA . ARG A 1 71 ? -18.343 17.988 -33.077 1.00 86.50 71 ARG A CA 1
ATOM 559 C C . ARG A 1 71 ? -18.860 18.040 -31.639 1.00 86.50 71 ARG A C 1
ATOM 561 O O . ARG A 1 71 ? -19.563 18.985 -31.298 1.00 86.50 71 ARG A O 1
ATOM 568 N N . SER A 1 72 ? -18.493 17.054 -30.827 1.00 86.31 72 SER A N 1
ATOM 569 C CA . SER A 1 72 ? -18.943 16.918 -29.439 1.00 86.31 72 SER A CA 1
ATOM 570 C C . SER A 1 72 ? -18.174 17.820 -28.469 1.00 86.31 72 SER A C 1
ATOM 572 O O . SER A 1 72 ? -18.694 18.178 -27.417 1.00 86.31 72 SER A O 1
ATOM 574 N N . THR A 1 73 ? -16.966 18.261 -28.824 1.00 84.56 73 THR A N 1
ATOM 575 C CA . THR A 1 73 ? -16.200 19.203 -28.000 1.00 84.56 73 THR A CA 1
ATOM 576 C C . THR A 1 73 ? -16.673 20.659 -28.199 1.00 84.56 73 THR A C 1
ATOM 578 O O . THR A 1 73 ? -16.680 21.166 -29.329 1.00 84.56 73 THR A O 1
ATOM 581 N N . PRO A 1 74 ? -16.993 21.398 -27.119 1.00 86.69 74 PRO A N 1
ATOM 582 C CA . PRO A 1 74 ? -17.366 22.811 -27.190 1.00 86.69 74 PRO A CA 1
ATOM 583 C C . PRO A 1 74 ? -16.365 23.702 -27.950 1.00 86.69 74 PRO A C 1
ATOM 585 O O . PRO A 1 74 ? -15.152 23.649 -27.744 1.00 86.69 74 PRO A O 1
ATOM 588 N N . LYS A 1 75 ? -16.885 24.614 -28.787 1.00 86.06 75 LYS A N 1
ATOM 589 C CA . LYS A 1 75 ? -16.078 25.520 -29.635 1.00 86.06 75 LYS A CA 1
ATOM 590 C C . LYS A 1 75 ? -15.111 26.425 -28.856 1.00 86.06 75 LYS A C 1
ATOM 592 O O . LYS A 1 75 ? -14.119 26.867 -29.427 1.00 86.06 75 LYS A O 1
ATOM 597 N N . ALA A 1 76 ? -15.419 26.758 -27.601 1.00 84.75 76 ALA A N 1
ATOM 598 C CA . ALA A 1 76 ? -14.547 27.578 -26.754 1.00 84.75 76 ALA A CA 1
ATOM 599 C C . ALA A 1 76 ? -13.229 26.850 -26.447 1.00 84.75 76 ALA A C 1
ATOM 601 O O . ALA A 1 76 ? -12.160 27.396 -26.691 1.00 84.75 76 ALA A O 1
ATOM 602 N N . ILE A 1 77 ? -13.328 25.576 -26.065 1.00 83.44 77 ILE A N 1
ATOM 603 C CA . ILE A 1 77 ? -12.187 24.704 -25.769 1.00 83.44 77 ILE A CA 1
ATOM 604 C C . ILE A 1 77 ? -11.347 24.498 -27.027 1.00 83.44 77 ILE A C 1
ATOM 606 O O . ILE A 1 77 ? -10.129 24.591 -26.990 1.00 83.44 77 ILE A O 1
ATOM 610 N N . TRP A 1 78 ? -11.993 24.287 -28.179 1.00 85.00 78 TRP A N 1
ATOM 611 C CA . TRP A 1 78 ? -11.275 24.171 -29.449 1.00 85.00 78 TRP A CA 1
ATOM 612 C C . TRP A 1 78 ? -10.483 25.424 -29.820 1.00 85.00 78 TRP A C 1
ATOM 614 O O . TRP A 1 78 ? -9.409 25.306 -30.406 1.00 85.00 78 TRP A O 1
ATOM 624 N N . ARG A 1 79 ? -11.021 26.616 -29.536 1.00 86.38 79 ARG A N 1
ATOM 625 C CA . ARG A 1 79 ? -10.309 27.875 -29.784 1.00 86.38 79 ARG A CA 1
ATOM 626 C C . ARG A 1 79 ? -9.100 27.996 -28.866 1.00 86.38 79 ARG A C 1
ATOM 628 O O . ARG A 1 79 ? -8.013 28.256 -29.364 1.00 86.38 79 ARG A O 1
ATOM 635 N N . GLU A 1 80 ? -9.282 27.720 -27.582 1.00 86.12 80 GLU A N 1
ATOM 636 C CA . GLU A 1 80 ? -8.211 27.744 -26.586 1.00 86.12 80 GLU A CA 1
ATOM 637 C C . GLU A 1 80 ? -7.094 26.734 -26.902 1.00 86.12 80 GLU A C 1
ATOM 639 O O . GLU A 1 80 ? -5.918 27.093 -26.955 1.00 86.12 80 GLU A O 1
ATOM 644 N N . LEU A 1 81 ? -7.447 25.489 -27.232 1.00 85.62 81 LEU A N 1
ATOM 645 C CA . LEU A 1 81 ? -6.471 24.471 -27.627 1.00 85.62 81 LEU A CA 1
ATOM 646 C C . LEU A 1 81 ? -5.689 24.889 -28.876 1.00 85.62 81 LEU A C 1
ATOM 648 O O . LEU A 1 81 ? -4.484 24.683 -28.933 1.00 85.62 81 LEU A O 1
ATOM 652 N N . ARG A 1 82 ? -6.341 25.523 -29.861 1.00 83.50 82 ARG A N 1
ATOM 653 C CA . ARG A 1 82 ? -5.654 26.036 -31.059 1.00 83.50 82 ARG A CA 1
ATOM 654 C C . ARG A 1 82 ? -4.707 27.186 -30.764 1.00 83.50 82 ARG A C 1
ATOM 656 O O . ARG A 1 82 ? -3.679 27.261 -31.420 1.00 83.50 82 ARG A O 1
ATOM 663 N N . THR A 1 83 ? -5.031 28.055 -29.809 1.00 86.31 83 THR A N 1
ATOM 664 C CA . THR A 1 83 ? -4.113 29.131 -29.406 1.00 86.31 83 THR A CA 1
ATOM 665 C C . THR A 1 83 ? -2.880 28.608 -28.673 1.00 86.31 83 THR A C 1
ATOM 667 O O . THR A 1 83 ? -1.847 29.264 -28.694 1.00 86.31 83 THR A O 1
ATOM 670 N N . GLN A 1 84 ? -2.973 27.425 -28.058 1.00 83.75 84 GLN A N 1
ATOM 671 C CA . GLN A 1 84 ? -1.868 26.780 -27.341 1.00 83.75 84 GLN A CA 1
ATOM 672 C C . GLN A 1 84 ? -1.026 25.851 -28.229 1.00 83.75 84 GLN A C 1
ATOM 674 O O . GLN A 1 84 ? 0.023 25.381 -27.798 1.00 83.75 84 GLN A O 1
ATOM 679 N N . LEU A 1 85 ? -1.481 25.547 -29.448 1.00 81.56 85 LEU A N 1
ATOM 680 C CA . LEU A 1 85 ? -0.771 24.651 -30.353 1.00 81.56 85 LEU A CA 1
ATOM 681 C C . LEU A 1 85 ? 0.275 25.438 -31.153 1.00 81.56 85 LEU A C 1
ATOM 683 O O . LEU A 1 85 ? -0.094 26.401 -31.830 1.00 81.56 85 LEU A O 1
ATOM 687 N N . PRO A 1 86 ? 1.559 25.037 -31.123 1.00 75.00 86 PRO A N 1
ATOM 688 C CA . PRO A 1 86 ? 2.565 25.641 -31.983 1.00 75.00 86 PRO A CA 1
ATOM 689 C C . PRO A 1 86 ? 2.172 25.432 -33.449 1.00 75.00 86 PRO A C 1
ATOM 691 O O . PRO A 1 86 ? 1.635 24.383 -33.816 1.00 75.00 86 PRO A O 1
ATOM 694 N N . ALA A 1 87 ? 2.418 26.439 -34.291 1.00 73.06 87 ALA A N 1
ATOM 695 C CA . ALA A 1 87 ? 2.209 26.312 -35.726 1.00 73.06 87 ALA A CA 1
ATOM 696 C C . ALA A 1 87 ? 3.078 25.155 -36.232 1.00 73.06 87 ALA A C 1
ATOM 698 O O . ALA A 1 87 ? 4.303 25.260 -36.237 1.00 73.06 87 ALA A O 1
ATOM 699 N N . VAL A 1 88 ? 2.450 24.036 -36.601 1.00 65.50 88 VAL A N 1
ATOM 700 C CA . VAL A 1 88 ? 3.173 22.887 -37.144 1.00 65.50 88 VAL A CA 1
ATOM 701 C C . VAL A 1 88 ? 3.812 23.354 -38.451 1.00 65.50 88 VAL A C 1
ATOM 703 O O . VAL A 1 88 ? 3.068 23.724 -39.369 1.00 65.50 88 VAL A O 1
ATOM 706 N N . PRO A 1 89 ? 5.154 23.382 -38.557 1.00 59.66 89 PRO A N 1
ATOM 707 C CA . PRO A 1 89 ? 5.804 23.740 -39.804 1.00 59.66 89 PRO A CA 1
ATOM 708 C C . PRO A 1 89 ? 5.296 22.777 -40.874 1.00 59.66 89 PRO A C 1
ATOM 710 O O . PRO A 1 89 ? 5.297 21.557 -40.692 1.00 59.66 89 PRO A O 1
ATOM 713 N N . VAL A 1 90 ? 4.771 23.334 -41.964 1.00 58.91 90 VAL A N 1
ATOM 714 C CA . VAL A 1 90 ? 4.260 22.563 -43.098 1.00 58.91 90 VAL A CA 1
ATOM 715 C C . VAL A 1 90 ? 5.460 21.891 -43.762 1.00 58.91 90 VAL A C 1
ATOM 717 O O . VAL A 1 90 ? 6.077 22.434 -44.669 1.00 58.91 90 VAL A O 1
ATOM 720 N N . CYS A 1 91 ? 5.839 20.721 -43.254 1.00 48.72 91 CYS A N 1
ATOM 721 C CA . CYS A 1 91 ? 6.840 19.875 -43.875 1.00 48.72 91 CYS A CA 1
ATOM 722 C C . CYS A 1 91 ? 6.178 19.218 -45.090 1.00 48.72 91 CYS A C 1
ATOM 724 O O . CYS A 1 91 ? 5.303 18.366 -44.926 1.00 48.72 91 CYS A O 1
ATOM 726 N N . GLY A 1 92 ? 6.535 19.684 -46.289 1.00 59.53 92 GLY A N 1
ATOM 727 C CA . GLY A 1 92 ? 6.069 19.112 -47.552 1.00 59.53 92 GLY A CA 1
ATOM 728 C C . GLY A 1 92 ? 5.184 20.034 -48.388 1.00 59.53 92 GLY A C 1
ATOM 729 O O . GLY A 1 92 ? 4.050 19.693 -48.701 1.00 59.53 92 GLY A O 1
ATOM 730 N N . GLN A 1 93 ? 5.716 21.176 -48.817 1.00 49.72 93 GLN A N 1
ATOM 731 C CA . GLN A 1 93 ? 5.581 21.510 -50.234 1.00 49.72 93 GLN A CA 1
ATOM 732 C C . GLN A 1 93 ? 6.924 21.179 -50.870 1.00 49.72 93 GLN A C 1
ATOM 734 O O . GLN A 1 93 ? 7.878 21.950 -50.771 1.00 49.72 93 GLN A O 1
ATOM 739 N N . SER A 1 94 ? 7.014 19.984 -51.448 1.00 48.53 94 SER A N 1
ATOM 740 C CA . SER A 1 94 ? 8.091 19.641 -52.364 1.00 48.53 94 SER A CA 1
ATOM 741 C C . SER A 1 94 ? 8.047 20.661 -53.498 1.00 48.53 94 SER A C 1
ATOM 743 O O . SER A 1 94 ? 7.131 20.646 -54.315 1.00 48.53 94 SER A O 1
ATOM 745 N N . LYS A 1 95 ? 9.001 21.598 -53.505 1.00 44.91 95 LYS A N 1
ATOM 746 C CA . LYS A 1 95 ? 9.347 22.352 -54.708 1.00 44.91 95 LYS A CA 1
ATOM 747 C C . LYS A 1 95 ? 9.907 21.343 -55.697 1.00 44.91 95 LYS A C 1
ATOM 749 O O . LYS A 1 95 ? 11.087 21.011 -55.661 1.00 44.91 95 LYS A O 1
ATOM 754 N N . GLU A 1 96 ? 9.024 20.810 -56.518 1.00 50.53 96 GLU A N 1
ATOM 755 C CA . GLU A 1 96 ? 9.390 20.061 -57.699 1.00 50.53 96 GLU A CA 1
ATOM 756 C C . GLU A 1 96 ? 9.731 21.073 -58.803 1.00 50.53 96 GLU A C 1
ATOM 758 O O . GLU A 1 96 ? 8.949 21.975 -59.093 1.00 50.53 96 GLU A O 1
ATOM 763 N N . GLN A 1 97 ? 10.934 20.905 -59.360 1.00 47.25 97 GLN A N 1
ATOM 764 C CA . GLN A 1 97 ? 11.429 21.433 -60.637 1.00 47.25 97 GLN A CA 1
ATOM 765 C C . GLN A 1 97 ? 11.727 22.936 -60.750 1.00 47.25 97 GLN A C 1
ATOM 767 O O . GLN A 1 97 ? 10.912 23.723 -61.221 1.00 47.25 97 GLN A O 1
ATOM 772 N N . GLN A 1 98 ? 12.995 23.291 -60.500 1.00 38.25 98 GLN A N 1
ATOM 773 C CA . GLN A 1 98 ? 13.731 24.125 -61.457 1.00 38.25 98 GLN A CA 1
ATOM 774 C C . GLN A 1 98 ? 15.251 23.908 -61.347 1.00 38.25 98 GLN A C 1
ATOM 776 O O . GLN A 1 98 ? 15.908 24.413 -60.444 1.00 38.25 98 GLN A O 1
ATOM 781 N N . GLU A 1 99 ? 15.790 23.154 -62.300 1.00 44.94 99 GLU A N 1
ATOM 782 C CA . GLU A 1 99 ? 17.175 23.213 -62.785 1.00 44.94 99 GLU A CA 1
ATOM 783 C C . GLU A 1 99 ? 17.100 23.274 -64.329 1.00 44.94 99 GLU A C 1
ATOM 785 O O . GLU A 1 99 ? 16.062 22.868 -64.865 1.00 44.94 99 GLU A O 1
ATOM 790 N N . PRO A 1 100 ? 18.140 23.704 -65.080 1.00 57.91 100 PRO A N 1
ATOM 791 C CA . PRO A 1 100 ? 19.473 24.140 -64.643 1.00 57.91 100 PRO A CA 1
ATOM 792 C C . PRO A 1 100 ? 19.972 25.440 -65.324 1.00 57.91 100 PRO A C 1
ATOM 794 O O . PRO A 1 100 ? 19.524 25.823 -66.402 1.00 57.91 100 PRO A O 1
ATOM 797 N N . ALA A 1 101 ? 20.986 26.075 -64.734 1.00 39.00 101 ALA A N 1
ATOM 798 C CA . ALA A 1 101 ? 21.970 26.865 -65.475 1.00 39.00 101 ALA A CA 1
ATOM 799 C C . ALA A 1 101 ? 23.297 26.861 -64.704 1.00 39.00 101 ALA A C 1
ATOM 801 O O . ALA A 1 101 ? 23.479 27.578 -63.725 1.00 39.00 101 ALA A O 1
ATOM 802 N N . ASP A 1 102 ? 24.154 25.930 -65.113 1.00 46.50 102 ASP A N 1
ATOM 803 C CA . ASP A 1 102 ? 25.548 26.155 -65.495 1.00 46.50 102 ASP A CA 1
ATOM 804 C C . ASP A 1 102 ? 26.237 27.421 -64.946 1.00 46.50 102 ASP A C 1
ATOM 806 O O . ASP A 1 102 ? 25.833 28.536 -65.258 1.00 46.50 102 ASP A O 1
ATOM 810 N N . HIS A 1 103 ? 27.316 27.235 -64.179 1.00 43.72 103 HIS A N 1
ATOM 811 C CA . HIS A 1 103 ? 28.620 27.886 -64.378 1.00 43.72 103 HIS A CA 1
ATOM 812 C C . HIS A 1 103 ? 29.590 27.453 -63.270 1.00 43.72 103 HIS A C 1
ATOM 814 O O . HIS A 1 103 ? 29.360 27.650 -62.078 1.00 43.72 103 HIS A O 1
ATOM 820 N N . GLY A 1 104 ? 30.683 26.813 -63.687 1.00 45.34 104 GLY A N 1
ATOM 821 C CA . GLY A 1 104 ? 31.689 26.251 -62.798 1.00 45.34 104 GLY A CA 1
ATOM 822 C C . GLY A 1 104 ? 32.693 27.248 -62.221 1.00 45.34 104 GLY A C 1
ATOM 823 O O . GLY A 1 104 ? 32.777 28.399 -62.630 1.00 45.34 104 GLY A O 1
ATOM 824 N N . SER A 1 105 ? 33.506 26.750 -61.290 1.00 44.84 105 SER A N 1
ATOM 825 C CA . SER A 1 105 ? 34.905 27.154 -61.072 1.00 44.84 105 SER A CA 1
ATOM 826 C C . SER A 1 105 ? 35.503 26.213 -60.013 1.00 44.84 105 SER A C 1
ATOM 828 O O . SER A 1 105 ? 34.968 26.109 -58.917 1.00 44.84 105 SER A O 1
ATOM 830 N N . LEU A 1 106 ? 36.389 25.275 -60.363 1.00 44.91 106 LEU A N 1
ATOM 831 C CA . LEU A 1 106 ? 37.851 25.406 -60.485 1.00 44.91 106 LEU A CA 1
ATOM 832 C C . LEU A 1 106 ? 38.597 25.695 -59.161 1.00 44.91 106 LEU A C 1
ATOM 834 O O . LEU A 1 106 ? 38.488 26.774 -58.594 1.00 44.91 106 LEU A O 1
ATOM 838 N N . LEU A 1 107 ? 39.497 24.745 -58.832 1.00 41.69 107 LEU A N 1
ATOM 839 C CA . LEU A 1 107 ? 40.706 24.840 -57.980 1.00 41.69 107 LEU A CA 1
ATOM 840 C C . LEU 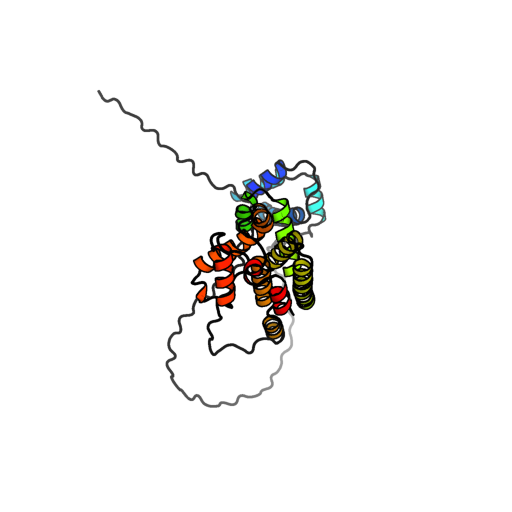A 1 107 ? 40.447 24.767 -56.455 1.00 41.69 107 LEU A C 1
ATOM 842 O O . LEU A 1 107 ? 39.682 25.544 -55.917 1.00 41.69 107 LEU A O 1
ATOM 846 N N . LYS A 1 108 ? 41.060 23.884 -55.649 1.00 41.72 108 LYS A N 1
ATOM 847 C CA . LYS A 1 108 ? 42.453 23.398 -55.627 1.00 41.72 108 LYS A CA 1
ATOM 848 C C . LYS A 1 108 ? 42.570 22.093 -54.805 1.00 41.72 108 LYS A C 1
ATOM 850 O O . LYS A 1 108 ? 42.035 21.990 -53.709 1.00 41.72 108 LYS A O 1
ATOM 855 N N . ARG A 1 109 ? 43.354 21.142 -55.331 1.00 40.38 109 ARG A N 1
ATOM 856 C CA . ARG A 1 109 ? 44.019 20.023 -54.617 1.00 40.38 109 ARG A CA 1
ATOM 857 C C . ARG A 1 109 ? 45.079 20.588 -53.642 1.00 40.38 109 ARG A C 1
ATOM 859 O O . ARG A 1 109 ? 45.589 21.669 -53.928 1.00 40.38 109 ARG A O 1
ATOM 866 N N . LYS A 1 110 ? 45.495 19.944 -52.536 1.00 44.34 110 LYS A N 1
ATOM 867 C CA . LYS A 1 110 ? 46.409 18.766 -52.356 1.00 44.34 110 LYS A CA 1
ATOM 868 C C . LYS A 1 110 ? 46.934 18.828 -50.873 1.00 44.34 110 LYS A C 1
ATOM 870 O O . LYS A 1 110 ? 46.717 19.878 -50.272 1.00 44.34 110 LYS A O 1
ATOM 875 N N . PRO A 1 111 ? 47.837 17.956 -50.358 1.00 54.03 111 PRO A N 1
ATOM 876 C CA . PRO A 1 111 ? 47.897 16.484 -50.193 1.00 54.03 111 PRO A CA 1
ATOM 877 C C . PRO A 1 111 ? 47.940 16.052 -48.687 1.00 54.03 111 PRO A C 1
ATOM 879 O O . PRO A 1 111 ? 48.172 16.875 -47.813 1.00 54.03 111 PRO A O 1
ATOM 882 N N . LEU A 1 112 ? 47.550 14.819 -48.329 1.00 41.59 112 LEU A N 1
ATOM 883 C CA . LEU A 1 112 ? 48.394 13.631 -48.034 1.00 41.59 112 LEU A CA 1
ATOM 884 C C . LEU A 1 112 ? 49.458 13.805 -46.920 1.00 41.59 112 LEU A C 1
ATOM 886 O O . LEU A 1 112 ? 50.469 14.466 -47.143 1.00 41.59 112 LEU A O 1
ATOM 890 N N . LEU A 1 113 ? 49.284 13.104 -45.792 1.00 44.75 113 LEU A N 1
ATOM 891 C CA . LEU A 1 113 ? 50.407 12.560 -45.021 1.00 44.75 113 LEU A CA 1
ATOM 892 C C . LEU A 1 113 ? 50.006 11.272 -44.287 1.00 44.75 113 LEU A C 1
ATOM 894 O O . LEU A 1 113 ? 48.958 11.199 -43.648 1.00 44.75 113 LEU A O 1
ATOM 898 N N . ASP A 1 114 ? 50.888 10.292 -44.445 1.00 42.84 114 ASP A N 1
ATOM 899 C CA . ASP A 1 114 ? 50.929 8.952 -43.876 1.00 42.84 114 ASP A CA 1
ATOM 900 C C . ASP A 1 114 ? 50.955 8.904 -42.348 1.00 42.84 114 ASP A C 1
ATOM 902 O O . ASP A 1 114 ? 51.548 9.773 -41.702 1.00 42.84 114 ASP A O 1
ATOM 906 N N . GLN A 1 115 ? 50.427 7.795 -41.817 1.00 43.38 115 GLN A N 1
ATOM 907 C CA . GLN A 1 115 ? 51.059 6.856 -40.865 1.00 43.38 115 GLN A CA 1
ATOM 908 C C . GLN A 1 115 ? 49.945 6.002 -40.232 1.00 43.38 115 GLN A C 1
ATOM 910 O O . GLN A 1 115 ? 48.858 6.507 -39.986 1.00 43.38 115 GLN A O 1
ATOM 915 N N . ALA A 1 116 ? 50.085 4.739 -39.851 1.00 42.09 116 ALA A N 1
ATOM 916 C CA . ALA A 1 116 ? 51.043 3.657 -40.045 1.00 42.09 116 ALA A CA 1
ATOM 917 C C . ALA A 1 116 ? 50.426 2.513 -39.213 1.00 42.09 116 ALA A C 1
ATOM 919 O O . ALA A 1 116 ? 50.134 2.709 -38.032 1.00 42.09 116 ALA A O 1
ATOM 920 N N . GLU A 1 117 ? 50.165 1.353 -39.815 1.00 47.41 117 GLU A N 1
ATOM 921 C CA . GLU A 1 117 ? 49.773 0.160 -39.057 1.00 47.41 117 GLU A CA 1
ATOM 922 C C . GLU A 1 117 ? 50.954 -0.390 -38.248 1.00 47.41 117 GLU A C 1
ATOM 924 O O . GLU A 1 117 ? 52.114 -0.231 -38.641 1.00 47.41 117 GLU A O 1
ATOM 929 N N . PRO A 1 118 ? 50.660 -1.153 -37.185 1.00 60.56 118 PRO A N 1
ATOM 930 C CA . PRO A 1 118 ? 51.370 -2.414 -37.047 1.00 60.56 118 PRO A CA 1
ATOM 931 C C . PRO A 1 118 ? 50.436 -3.614 -36.869 1.00 60.56 118 PRO A C 1
ATOM 933 O O . PRO A 1 118 ? 49.551 -3.657 -36.014 1.00 60.56 118 PRO A O 1
ATOM 936 N N . ALA A 1 119 ? 50.736 -4.624 -37.681 1.00 49.53 119 ALA A N 1
ATOM 937 C CA . ALA A 1 119 ? 50.263 -5.990 -37.595 1.00 49.53 119 ALA A CA 1
ATOM 938 C C . ALA A 1 119 ? 50.689 -6.677 -36.282 1.00 49.53 119 ALA A C 1
ATOM 940 O O . ALA A 1 119 ? 51.814 -6.515 -35.810 1.00 49.53 119 ALA A O 1
ATOM 941 N N . GLY A 1 120 ? 49.805 -7.523 -35.746 1.00 43.69 120 GLY A N 1
ATOM 942 C CA . GLY A 1 120 ? 50.077 -8.448 -34.643 1.00 43.69 120 GLY A CA 1
ATOM 943 C C . GLY A 1 120 ? 49.043 -9.586 -34.612 1.00 43.69 120 GLY A C 1
ATOM 944 O O . GLY A 1 120 ? 47.911 -9.376 -35.044 1.00 43.69 120 GLY A O 1
ATOM 945 N N . PRO A 1 121 ? 49.422 -10.811 -34.206 1.00 56.12 121 PRO A N 1
ATOM 946 C CA . PRO A 1 121 ? 48.969 -12.039 -34.856 1.00 56.12 121 PRO A CA 1
ATOM 947 C C . PRO A 1 121 ? 47.648 -12.617 -34.334 1.00 56.12 121 PRO A C 1
ATOM 949 O O . PRO A 1 121 ? 47.349 -12.616 -33.142 1.00 56.12 121 PRO A O 1
ATOM 952 N N . ARG A 1 122 ? 46.909 -13.218 -35.276 1.00 44.12 122 ARG A N 1
ATOM 953 C CA . ARG A 1 122 ? 45.792 -14.140 -35.054 1.00 44.12 122 ARG A CA 1
ATOM 954 C C . ARG A 1 122 ? 46.296 -15.431 -34.402 1.00 44.12 122 ARG A C 1
ATOM 956 O O . ARG A 1 122 ? 46.958 -16.228 -35.060 1.00 44.12 122 ARG A O 1
ATOM 963 N N . ALA A 1 123 ? 45.912 -15.662 -33.151 1.00 44.06 123 ALA A N 1
ATOM 964 C CA . ALA A 1 123 ? 45.817 -17.001 -32.583 1.00 44.06 123 ALA A CA 1
ATOM 965 C C . ALA A 1 123 ? 44.352 -17.443 -32.670 1.00 44.06 123 ALA A C 1
ATOM 967 O O . ALA A 1 123 ? 43.472 -16.855 -32.043 1.00 44.06 123 ALA A O 1
ATOM 968 N N . ALA A 1 124 ? 44.102 -18.446 -33.508 1.00 48.94 124 ALA A N 1
ATOM 969 C CA . ALA A 1 124 ? 42.839 -19.157 -33.573 1.00 48.94 124 ALA A CA 1
ATOM 970 C C . ALA A 1 124 ? 42.714 -20.047 -32.330 1.00 48.94 124 ALA A C 1
ATOM 972 O O . ALA A 1 124 ? 43.516 -20.957 -32.134 1.00 48.94 124 ALA A O 1
ATOM 973 N N . VAL A 1 125 ? 41.710 -19.773 -31.501 1.00 49.38 125 VAL A N 1
ATOM 974 C CA . VAL A 1 125 ? 41.177 -20.730 -30.532 1.00 49.38 125 VAL A CA 1
ATOM 975 C C . VAL A 1 125 ? 39.683 -20.804 -30.810 1.00 49.38 125 VAL A C 1
ATOM 977 O O . VAL A 1 125 ? 38.910 -19.939 -30.404 1.00 49.38 125 VAL A O 1
ATOM 980 N N . GLU A 1 126 ? 39.305 -21.812 -31.590 1.00 48.34 126 GLU A N 1
ATOM 981 C CA . GLU A 1 126 ? 37.925 -22.255 -31.742 1.00 48.34 126 GLU A CA 1
ATOM 982 C C . GLU A 1 126 ? 37.485 -22.849 -30.400 1.00 48.34 126 GLU A C 1
ATOM 984 O O . GLU A 1 126 ? 37.798 -23.987 -30.063 1.00 48.34 126 GLU A O 1
ATOM 989 N N . ALA A 1 127 ? 36.808 -22.034 -29.595 1.00 42.06 127 ALA A N 1
ATOM 990 C CA . ALA A 1 127 ? 36.023 -22.500 -28.467 1.00 42.06 127 ALA A CA 1
ATOM 991 C C . ALA A 1 127 ? 34.552 -22.403 -28.873 1.00 42.06 127 ALA A C 1
ATOM 993 O O . ALA A 1 127 ? 33.974 -21.313 -28.914 1.00 42.06 127 ALA A O 1
ATOM 994 N N . GLU A 1 128 ? 33.965 -23.550 -29.209 1.00 49.81 128 GLU A N 1
ATOM 995 C CA . GLU A 1 128 ? 32.526 -23.715 -29.382 1.00 49.81 128 GLU A CA 1
ATOM 996 C C . GLU A 1 128 ? 31.814 -23.240 -28.107 1.00 49.81 128 GLU A C 1
ATOM 998 O O . GLU A 1 128 ? 31.812 -23.907 -27.073 1.00 49.81 128 GLU A O 1
ATOM 1003 N N . SER A 1 129 ? 31.240 -22.038 -28.163 1.00 43.31 129 SER A N 1
ATOM 1004 C CA . SER A 1 129 ? 30.360 -21.535 -27.113 1.00 43.31 129 SER A CA 1
ATOM 1005 C C . SER A 1 129 ? 28.945 -22.044 -27.373 1.00 43.31 129 SER A C 1
ATOM 1007 O O . SER A 1 129 ? 28.421 -21.845 -28.475 1.00 43.31 129 SER A O 1
ATOM 1009 N N . PRO A 1 130 ? 28.297 -22.685 -26.386 1.00 49.50 130 PRO A N 1
ATOM 1010 C CA . PRO A 1 130 ? 26.955 -23.199 -26.557 1.00 49.50 130 PRO A CA 1
ATOM 1011 C C . PRO A 1 130 ? 25.978 -22.040 -26.736 1.00 49.50 130 PRO A C 1
ATOM 1013 O O . PRO A 1 130 ? 26.020 -21.031 -26.031 1.00 49.50 130 PRO A O 1
ATOM 1016 N N . MET A 1 131 ? 25.087 -22.225 -27.702 1.00 46.09 131 MET A N 1
ATOM 1017 C CA . MET A 1 131 ? 23.966 -21.366 -28.046 1.00 46.09 131 MET A CA 1
ATOM 1018 C C . MET A 1 131 ? 23.074 -21.133 -26.813 1.00 46.09 131 MET A C 1
ATOM 1020 O O . MET A 1 131 ? 22.132 -21.880 -26.553 1.00 46.09 131 MET A O 1
ATOM 1024 N N . VAL A 1 132 ? 23.383 -20.099 -26.026 1.00 47.88 132 VAL A N 1
ATOM 1025 C CA . VAL A 1 132 ? 22.528 -19.627 -24.934 1.00 47.88 132 VAL A CA 1
ATOM 1026 C C . VAL A 1 132 ? 21.298 -18.998 -25.572 1.00 47.88 132 VAL A C 1
ATOM 1028 O O . VAL A 1 132 ? 21.363 -17.926 -26.175 1.00 47.88 132 VAL A O 1
ATOM 1031 N N . GLN A 1 133 ? 20.174 -19.703 -25.461 1.00 43.47 133 GLN A N 1
ATOM 1032 C CA . GLN A 1 133 ? 18.852 -19.200 -25.803 1.00 43.47 133 GLN A CA 1
ATOM 1033 C C . GLN A 1 133 ? 18.640 -17.864 -25.087 1.00 43.47 133 GLN A C 1
ATOM 1035 O O . GLN A 1 133 ? 18.510 -17.813 -23.864 1.00 43.47 133 GLN A O 1
ATOM 1040 N N . GLN A 1 134 ? 18.632 -16.778 -25.862 1.00 37.53 134 GLN A N 1
ATOM 1041 C CA . GLN A 1 134 ? 18.242 -15.454 -25.401 1.00 37.53 134 GLN A CA 1
ATOM 1042 C C . GLN A 1 134 ? 16.796 -15.530 -24.912 1.00 37.53 134 GLN A C 1
ATOM 1044 O O . GLN A 1 134 ? 15.842 -15.457 -25.685 1.00 37.53 134 GLN A O 1
ATOM 1049 N N . SER A 1 135 ? 16.634 -15.706 -23.605 1.00 41.34 135 SER A N 1
ATOM 1050 C CA . SER A 1 135 ? 15.372 -15.511 -22.912 1.00 41.34 135 SER A CA 1
ATOM 1051 C C . SER A 1 135 ? 14.921 -14.078 -23.170 1.00 41.34 135 SER A C 1
ATOM 1053 O O . SER A 1 135 ? 15.541 -13.127 -22.688 1.00 41.34 135 SER A O 1
ATOM 1055 N N . GLY A 1 136 ? 13.878 -13.951 -23.993 1.00 36.91 136 GLY A N 1
ATOM 1056 C CA . GLY A 1 136 ? 13.300 -12.686 -24.414 1.00 36.91 136 GLY A CA 1
ATOM 1057 C C . GLY A 1 136 ? 13.068 -11.774 -23.219 1.00 36.91 136 GLY A C 1
ATOM 1058 O O . GLY A 1 136 ? 12.329 -12.112 -22.292 1.00 36.91 136 GLY A O 1
ATOM 1059 N N . GLY A 1 137 ? 13.721 -10.614 -23.251 1.00 32.31 137 GLY A N 1
ATOM 1060 C CA . GLY A 1 137 ? 13.483 -9.522 -22.324 1.00 32.31 137 GLY A CA 1
ATOM 1061 C C . GLY A 1 137 ? 12.052 -9.033 -22.486 1.00 32.31 137 GLY A C 1
ATOM 1062 O O . GLY A 1 137 ? 11.784 -8.115 -23.257 1.00 32.31 137 GLY A O 1
ATOM 1063 N N . LEU A 1 138 ? 11.124 -9.655 -21.760 1.00 35.59 138 LEU A N 1
ATOM 1064 C CA . LEU A 1 138 ? 9.801 -9.103 -21.534 1.00 35.59 138 LEU A CA 1
ATOM 1065 C C . LEU A 1 138 ? 10.006 -7.803 -20.764 1.00 35.59 138 LEU A C 1
ATOM 1067 O O . LEU A 1 138 ? 10.244 -7.802 -19.554 1.00 35.59 138 LEU A O 1
ATOM 1071 N N . ALA A 1 139 ? 9.961 -6.694 -21.504 1.00 35.00 139 ALA A N 1
ATOM 1072 C CA . ALA A 1 139 ? 9.868 -5.364 -20.945 1.00 35.00 139 ALA A CA 1
ATOM 1073 C C . ALA A 1 139 ? 8.824 -5.404 -19.826 1.00 35.00 139 ALA A C 1
ATOM 1075 O O . ALA A 1 139 ? 7.700 -5.870 -20.028 1.00 35.00 139 ALA A O 1
ATOM 1076 N N . PHE A 1 140 ? 9.235 -4.971 -18.634 1.00 38.88 140 PHE A N 1
ATOM 1077 C CA . PHE A 1 140 ? 8.408 -4.858 -17.438 1.00 38.88 140 PHE A CA 1
ATOM 1078 C C . PHE A 1 140 ? 7.352 -3.772 -17.697 1.00 38.88 140 PHE A C 1
ATOM 1080 O O . PHE A 1 140 ? 7.437 -2.655 -17.193 1.00 38.88 140 PHE A O 1
ATOM 1087 N N . ALA A 1 141 ? 6.387 -4.068 -18.567 1.00 36.91 141 ALA A N 1
ATOM 1088 C CA . ALA A 1 141 ? 5.298 -3.178 -18.892 1.00 36.91 141 ALA A CA 1
ATOM 1089 C C . ALA A 1 141 ? 4.549 -2.928 -17.587 1.00 36.91 141 ALA A C 1
ATOM 1091 O O . ALA A 1 141 ? 4.003 -3.852 -16.972 1.00 36.91 141 ALA A O 1
ATOM 1092 N N . ALA A 1 142 ? 4.589 -1.679 -17.129 1.00 43.56 142 ALA A N 1
ATOM 1093 C CA . ALA A 1 142 ? 3.683 -1.187 -16.115 1.00 43.56 142 ALA A CA 1
ATOM 1094 C C . ALA A 1 142 ? 2.268 -1.447 -16.644 1.00 43.56 142 ALA A C 1
ATOM 1096 O O . ALA A 1 142 ? 1.785 -0.735 -17.520 1.00 43.56 142 ALA A O 1
ATOM 1097 N N . LEU A 1 143 ? 1.655 -2.544 -16.192 1.00 46.19 143 LEU A N 1
ATOM 1098 C CA . LEU A 1 143 ? 0.302 -2.902 -16.593 1.00 46.19 143 LEU A CA 1
ATOM 1099 C C . LEU A 1 143 ? -0.634 -1.739 -16.244 1.00 46.19 143 LEU A C 1
ATOM 1101 O O . LEU A 1 143 ? -0.430 -1.084 -15.214 1.00 46.19 143 LEU A O 1
ATOM 1105 N N . PRO A 1 144 ? -1.637 -1.465 -17.092 1.00 47.91 144 PRO A N 1
ATOM 1106 C CA . PRO A 1 144 ? -2.433 -0.259 -16.989 1.00 47.91 144 PRO A CA 1
ATOM 1107 C C . PRO A 1 144 ? -3.135 -0.219 -15.631 1.00 47.91 144 PRO A C 1
ATOM 1109 O O . PRO A 1 144 ? -3.847 -1.139 -15.233 1.00 47.91 144 PRO A O 1
ATOM 1112 N N . ALA A 1 145 ? -2.936 0.878 -14.903 1.00 56.09 145 ALA A N 1
ATOM 1113 C CA . ALA A 1 145 ? -3.583 1.131 -13.618 1.00 56.09 145 ALA A CA 1
ATOM 1114 C C . ALA A 1 145 ? -5.130 1.157 -13.704 1.00 56.09 145 ALA A C 1
ATOM 1116 O O . ALA A 1 145 ? -5.792 1.211 -12.669 1.00 56.09 145 ALA A O 1
ATOM 1117 N N . SER A 1 146 ? -5.709 1.109 -14.914 1.00 54.66 146 SER A N 1
ATOM 1118 C CA . SER A 1 146 ? -7.151 1.185 -15.173 1.00 54.66 146 SER A CA 1
ATOM 1119 C C . SER A 1 146 ? -7.931 0.001 -14.607 1.00 54.66 146 SER A C 1
ATOM 1121 O O . SER A 1 146 ? -8.950 0.217 -13.953 1.00 54.66 146 SER A O 1
ATOM 1123 N N . ASP A 1 147 ? -7.437 -1.229 -14.770 1.00 58.34 147 ASP A N 1
ATOM 1124 C CA . ASP A 1 147 ? -8.180 -2.426 -14.341 1.00 58.34 147 ASP A CA 1
ATOM 1125 C C . ASP A 1 147 ? -8.238 -2.532 -12.815 1.00 58.34 147 ASP A C 1
ATOM 1127 O O . ASP A 1 147 ? -9.201 -3.022 -12.234 1.00 58.34 147 ASP A O 1
ATOM 1131 N N . PHE A 1 148 ? -7.220 -1.987 -12.149 1.00 62.12 148 PHE A N 1
ATOM 1132 C CA . PHE A 1 148 ? -7.104 -1.967 -10.695 1.00 62.12 148 PHE A CA 1
ATOM 1133 C C . PHE A 1 148 ? -8.188 -1.106 -10.027 1.00 62.12 148 PHE A C 1
ATOM 1135 O O . PHE A 1 148 ? -8.713 -1.451 -8.969 1.00 62.12 148 PHE A O 1
ATOM 1142 N N . HIS A 1 149 ? -8.531 0.027 -10.643 1.00 61.41 149 HIS A N 1
ATOM 1143 C CA . HIS A 1 149 ? -9.477 0.979 -10.067 1.00 61.41 149 HIS A CA 1
ATOM 1144 C C . HIS A 1 149 ? -10.924 0.471 -10.153 1.00 61.41 149 HIS A C 1
ATOM 1146 O O . HIS A 1 149 ? -11.725 0.756 -9.262 1.00 61.41 149 HIS A O 1
ATOM 1152 N N . LEU A 1 150 ? -11.264 -0.291 -11.198 1.00 62.34 150 LEU A N 1
ATOM 1153 C CA . LEU A 1 150 ? -12.613 -0.829 -11.408 1.00 62.34 150 LEU A CA 1
ATOM 1154 C C . LEU A 1 150 ? -12.986 -1.884 -10.363 1.00 62.34 150 LEU A C 1
ATOM 1156 O O . LEU A 1 150 ? -14.110 -1.881 -9.865 1.00 62.34 150 LEU A O 1
ATOM 1160 N N . GLU A 1 151 ? -12.039 -2.743 -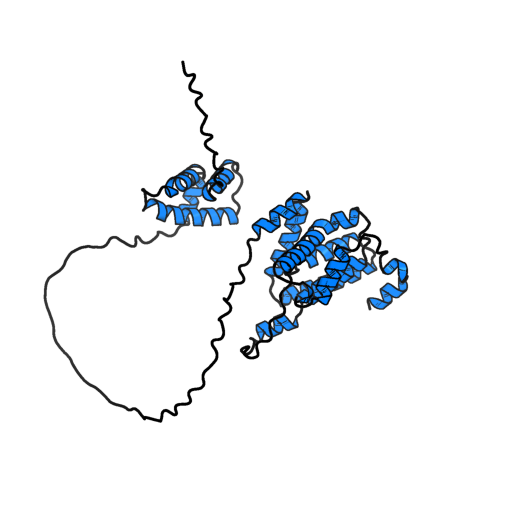9.992 1.00 66.81 151 GLU A N 1
ATOM 1161 C CA . GLU A 1 151 ? -12.288 -3.840 -9.056 1.00 66.81 151 GLU A CA 1
ATOM 1162 C C . GLU A 1 151 ? -12.470 -3.339 -7.616 1.00 66.81 151 GLU A C 1
ATOM 1164 O O . GLU A 1 151 ? -13.392 -3.762 -6.923 1.00 66.81 151 GLU A O 1
ATOM 1169 N N . ILE A 1 152 ? -11.682 -2.342 -7.198 1.00 65.25 152 ILE A N 1
ATOM 1170 C CA . ILE A 1 152 ? -11.815 -1.730 -5.866 1.00 65.25 152 ILE A CA 1
ATOM 1171 C C . ILE A 1 152 ? -13.022 -0.775 -5.792 1.00 65.25 152 ILE A C 1
ATOM 1173 O O . ILE A 1 152 ? -13.672 -0.676 -4.754 1.00 65.25 152 ILE A O 1
ATOM 1177 N N . SER A 1 153 ? -13.381 -0.084 -6.880 1.00 64.44 153 SER A N 1
ATOM 1178 C CA . SER A 1 153 ? -14.516 0.862 -6.865 1.00 64.44 153 SER A CA 1
ATOM 1179 C C . SER A 1 153 ? -15.879 0.185 -6.700 1.00 64.44 153 SER A C 1
ATOM 1181 O O . SER A 1 153 ? -16.824 0.832 -6.252 1.00 64.44 153 SER A O 1
ATOM 1183 N N . ARG A 1 154 ? -15.989 -1.119 -6.988 1.00 69.81 154 ARG A N 1
ATOM 1184 C CA . ARG A 1 154 ? -17.216 -1.897 -6.744 1.00 69.81 154 ARG A CA 1
ATOM 1185 C C . ARG A 1 154 ? -17.580 -2.020 -5.259 1.00 69.81 154 ARG A C 1
ATOM 1187 O O . ARG A 1 154 ? -18.713 -2.366 -4.949 1.00 69.81 154 ARG A O 1
ATOM 1194 N N . LEU A 1 155 ? -16.663 -1.683 -4.353 1.00 59.72 155 LEU A N 1
ATOM 1195 C CA . LEU A 1 155 ? -16.793 -1.888 -2.909 1.00 59.72 155 LEU A CA 1
ATOM 1196 C C . LEU A 1 155 ? -17.441 -0.706 -2.151 1.00 59.72 155 LEU A C 1
ATOM 1198 O O . LEU A 1 155 ? -17.421 -0.638 -0.927 1.00 59.72 155 LEU A O 1
ATOM 1202 N N . GLY A 1 156 ? -18.056 0.247 -2.861 1.00 59.72 156 GLY A N 1
ATOM 1203 C CA . GLY A 1 156 ? -18.987 1.211 -2.254 1.00 59.72 156 GLY A CA 1
ATOM 1204 C C . GLY A 1 156 ? -18.363 2.406 -1.518 1.00 59.72 156 GLY A C 1
ATOM 1205 O O . GLY A 1 156 ? -19.097 3.200 -0.932 1.00 59.72 156 GLY A O 1
ATOM 1206 N N . ASN A 1 157 ? -17.040 2.606 -1.570 1.00 77.94 157 ASN A N 1
ATOM 1207 C CA . ASN A 1 157 ? -16.388 3.743 -0.904 1.00 77.94 157 ASN A CA 1
ATOM 1208 C C . ASN A 1 157 ? -15.357 4.471 -1.782 1.00 77.94 157 ASN A C 1
ATOM 1210 O O . ASN A 1 157 ? -14.186 4.621 -1.425 1.00 77.94 157 ASN A O 1
ATOM 1214 N N . GLU A 1 158 ? -15.797 4.982 -2.937 1.00 81.50 158 GLU A N 1
ATOM 1215 C CA . GLU A 1 158 ? -14.927 5.670 -3.905 1.00 81.50 158 GLU A CA 1
ATOM 1216 C C . GLU A 1 158 ? -14.046 6.764 -3.282 1.00 81.50 158 GLU A C 1
ATOM 1218 O O . GLU A 1 158 ? -12.897 6.952 -3.681 1.00 81.50 158 GLU A O 1
ATOM 1223 N N . LYS A 1 159 ? -14.559 7.510 -2.294 1.00 84.81 159 LYS A N 1
ATOM 1224 C CA . LYS A 1 159 ? -13.786 8.570 -1.628 1.00 84.81 159 LYS A CA 1
ATOM 1225 C C . LYS A 1 159 ? -12.600 7.998 -0.851 1.00 84.81 159 LYS A C 1
ATOM 1227 O O . LYS A 1 159 ? -11.510 8.569 -0.923 1.00 84.81 159 LYS A O 1
ATOM 1232 N N . ALA A 1 160 ? -12.796 6.896 -0.125 1.00 82.00 160 ALA A N 1
ATOM 1233 C CA . ALA A 1 160 ? -11.722 6.222 0.599 1.00 82.00 160 ALA A CA 1
ATOM 1234 C C . ALA A 1 160 ? -10.672 5.666 -0.371 1.00 82.00 160 ALA A C 1
ATOM 1236 O O . ALA A 1 160 ? -9.479 5.891 -0.173 1.00 82.00 160 ALA A O 1
ATOM 1237 N N . VAL A 1 161 ? -11.119 5.056 -1.470 1.00 85.62 161 VAL A N 1
ATOM 1238 C CA . VAL A 1 161 ? -10.259 4.508 -2.531 1.00 85.62 161 VAL A CA 1
ATOM 1239 C C . VAL A 1 161 ? -9.417 5.605 -3.189 1.00 85.62 161 VAL A C 1
ATOM 1241 O O . VAL A 1 161 ? -8.197 5.483 -3.300 1.00 85.62 161 VAL A O 1
ATOM 1244 N N . ARG A 1 162 ? -10.022 6.746 -3.539 1.00 87.06 162 ARG A N 1
ATOM 1245 C CA . ARG A 1 162 ? -9.291 7.893 -4.108 1.00 87.06 162 ARG A CA 1
ATOM 1246 C C . ARG A 1 162 ? -8.250 8.458 -3.141 1.00 87.06 162 ARG A C 1
ATOM 1248 O O . ARG A 1 162 ? -7.155 8.815 -3.573 1.00 87.06 162 ARG A O 1
ATOM 1255 N N . ARG A 1 163 ? -8.567 8.560 -1.842 1.00 88.31 163 ARG A N 1
ATOM 1256 C CA . ARG A 1 163 ? -7.600 9.008 -0.820 1.00 88.31 163 ARG A CA 1
ATOM 1257 C C . ARG A 1 163 ? -6.447 8.019 -0.675 1.00 88.31 163 ARG A C 1
ATOM 1259 O O . ARG A 1 163 ? -5.299 8.451 -0.644 1.00 88.31 163 ARG A O 1
ATOM 1266 N N . PHE A 1 164 ? -6.755 6.724 -0.650 1.00 90.44 164 PHE A N 1
ATOM 1267 C CA . PHE A 1 164 ? -5.769 5.649 -0.608 1.00 90.44 164 PHE A CA 1
ATOM 1268 C C . PHE A 1 164 ? -4.793 5.748 -1.792 1.00 90.44 164 PHE A C 1
ATOM 1270 O O . PHE A 1 164 ? -3.586 5.866 -1.593 1.00 90.44 164 PHE A O 1
ATOM 1277 N N . HIS A 1 165 ? -5.304 5.846 -3.022 1.00 88.88 165 HIS A N 1
ATOM 1278 C CA . HIS A 1 165 ? -4.460 5.999 -4.212 1.00 88.88 165 HIS A CA 1
ATOM 1279 C C . HIS A 1 165 ? -3.657 7.298 -4.232 1.00 88.88 165 HIS A C 1
ATOM 1281 O O . HIS A 1 165 ? -2.500 7.293 -4.648 1.00 88.88 165 HIS A O 1
ATOM 1287 N N . ARG A 1 166 ? -4.237 8.408 -3.760 1.00 91.25 166 ARG A N 1
ATOM 1288 C CA . ARG A 1 166 ? -3.512 9.679 -3.649 1.00 91.25 166 ARG A CA 1
ATOM 1289 C C . ARG A 1 166 ? -2.309 9.553 -2.714 1.00 91.25 166 ARG A C 1
ATOM 1291 O O . ARG A 1 166 ? -1.248 10.066 -3.052 1.00 91.25 166 ARG A O 1
ATOM 1298 N N . GLY A 1 167 ? -2.461 8.854 -1.587 1.00 89.81 167 GLY A N 1
ATOM 1299 C CA . GLY A 1 167 ? -1.356 8.571 -0.666 1.00 89.81 167 GLY A CA 1
ATOM 1300 C C . GLY A 1 167 ? -0.241 7.764 -1.333 1.00 89.81 167 GLY A C 1
ATOM 1301 O O . GLY A 1 167 ? 0.922 8.156 -1.280 1.00 89.81 167 GLY A O 1
ATOM 1302 N N . GLY A 1 168 ? -0.601 6.697 -2.052 1.00 90.88 168 GLY A N 1
ATOM 1303 C CA . GLY A 1 168 ? 0.369 5.871 -2.780 1.00 90.88 168 GLY A CA 1
ATOM 1304 C C . GLY A 1 168 ? 1.101 6.623 -3.896 1.00 90.88 168 GLY A C 1
ATOM 1305 O O . GLY A 1 168 ? 2.313 6.471 -4.060 1.00 90.88 168 GLY A O 1
ATOM 1306 N N . ALA A 1 169 ? 0.391 7.482 -4.634 1.00 90.38 169 ALA A N 1
ATOM 1307 C CA . ALA A 1 169 ? 0.981 8.332 -5.665 1.00 90.38 169 ALA A CA 1
ATOM 1308 C C . ALA A 1 169 ? 1.936 9.376 -5.067 1.00 90.38 169 ALA A C 1
ATOM 1310 O O . ALA A 1 169 ? 3.044 9.542 -5.571 1.00 90.38 169 ALA A O 1
ATOM 1311 N N . ALA A 1 170 ? 1.548 10.030 -3.966 1.00 93.31 170 ALA A N 1
ATOM 1312 C CA . ALA A 1 170 ? 2.411 10.978 -3.263 1.00 93.31 170 ALA A CA 1
ATOM 1313 C C . ALA A 1 170 ? 3.709 10.303 -2.789 1.00 93.31 170 ALA A C 1
ATOM 1315 O O . ALA A 1 170 ? 4.795 10.795 -3.083 1.00 93.31 170 ALA A O 1
ATOM 1316 N N . PHE A 1 171 ? 3.611 9.124 -2.166 1.00 93.56 171 PHE A N 1
ATOM 1317 C CA . PHE A 1 171 ? 4.782 8.347 -1.749 1.00 93.56 171 PHE A CA 1
ATOM 1318 C C . PHE A 1 171 ? 5.662 7.918 -2.934 1.00 93.56 171 PHE A C 1
ATOM 1320 O O . PHE A 1 171 ? 6.888 7.944 -2.858 1.00 93.56 171 PHE A O 1
ATOM 1327 N N . SER A 1 172 ? 5.046 7.531 -4.053 1.00 89.75 172 SER A N 1
ATOM 1328 C CA . SER A 1 172 ? 5.767 7.097 -5.257 1.00 89.75 172 SER A CA 1
ATOM 1329 C C . SER A 1 172 ? 6.464 8.239 -5.996 1.00 89.75 172 SER A C 1
ATOM 1331 O O . SER A 1 172 ? 7.426 7.969 -6.714 1.00 89.75 172 SER A O 1
ATOM 1333 N N . ASN A 1 173 ? 6.014 9.480 -5.806 1.00 90.56 173 ASN A N 1
ATOM 1334 C CA . ASN A 1 173 ? 6.602 10.677 -6.411 1.00 90.56 173 ASN A CA 1
ATOM 1335 C C . ASN A 1 173 ? 7.636 11.365 -5.507 1.00 90.56 173 ASN A C 1
ATOM 1337 O O . ASN A 1 173 ? 8.461 12.118 -6.011 1.00 90.56 173 ASN A O 1
ATOM 1341 N N . ALA A 1 174 ? 7.618 11.085 -4.202 1.00 92.81 174 ALA A N 1
ATOM 1342 C CA . ALA A 1 174 ? 8.590 11.598 -3.242 1.00 92.81 174 ALA A CA 1
ATOM 1343 C C . ALA A 1 174 ? 10.019 11.106 -3.539 1.00 92.81 174 ALA A C 1
ATOM 1345 O O . ALA A 1 174 ? 10.208 10.023 -4.114 1.00 92.81 174 ALA A O 1
ATOM 1346 N N . ASN A 1 175 ? 11.035 11.858 -3.123 1.00 91.88 175 ASN A N 1
ATOM 1347 C CA . ASN A 1 175 ? 12.436 11.434 -3.221 1.00 91.88 175 ASN A CA 1
ATOM 1348 C C . ASN A 1 175 ? 12.782 10.353 -2.161 1.00 91.88 175 ASN A C 1
ATOM 1350 O O . ASN A 1 175 ? 11.925 9.932 -1.382 1.00 91.88 175 ASN A O 1
ATOM 1354 N N . LEU A 1 176 ? 14.009 9.816 -2.162 1.00 89.81 176 LEU A N 1
ATOM 1355 C CA . LEU A 1 176 ? 14.381 8.719 -1.250 1.00 89.81 176 LEU A CA 1
ATOM 1356 C C . LEU A 1 176 ? 14.377 9.146 0.228 1.00 89.81 176 LEU A C 1
ATOM 1358 O O . LEU A 1 176 ? 13.909 8.384 1.078 1.00 89.81 176 LEU A O 1
ATOM 1362 N N . GLU A 1 177 ? 14.874 10.344 0.523 1.00 92.56 177 GLU A N 1
ATOM 1363 C CA . GLU A 1 177 ? 14.946 10.900 1.876 1.00 92.56 177 GLU A CA 1
ATOM 1364 C C . GLU A 1 177 ? 13.540 11.113 2.451 1.00 92.56 177 GLU A C 1
ATOM 1366 O O . GLU A 1 177 ? 13.215 10.589 3.515 1.00 92.56 177 GLU A O 1
ATOM 1371 N N . GLU A 1 178 ? 12.654 11.751 1.683 1.00 94.50 178 GLU A N 1
ATOM 1372 C CA . GLU A 1 178 ? 11.245 11.955 2.033 1.00 94.50 178 GLU A CA 1
ATOM 1373 C C . GLU A 1 178 ? 10.524 10.631 2.300 1.00 94.50 178 GLU A C 1
ATOM 1375 O O . GLU A 1 178 ? 9.775 10.513 3.270 1.00 94.50 178 GLU A O 1
ATOM 1380 N N . ARG A 1 179 ? 10.757 9.603 1.472 1.00 94.50 179 ARG A N 1
ATOM 1381 C CA . ARG A 1 179 ? 10.168 8.273 1.697 1.00 94.50 179 ARG A CA 1
ATOM 1382 C C . ARG A 1 179 ? 10.697 7.618 2.966 1.00 94.50 179 ARG A C 1
ATOM 1384 O O . ARG A 1 179 ? 9.937 6.916 3.629 1.00 94.50 179 ARG A O 1
ATOM 1391 N N . THR A 1 180 ? 11.972 7.813 3.284 1.00 94.50 180 THR A N 1
ATOM 1392 C CA . THR A 1 180 ? 12.596 7.258 4.491 1.00 94.50 180 THR A CA 1
ATOM 1393 C C . THR A 1 180 ? 12.000 7.912 5.733 1.00 94.50 180 THR A C 1
ATOM 1395 O O . THR A 1 180 ? 11.424 7.209 6.564 1.00 94.50 180 THR A O 1
ATOM 1398 N N . LEU A 1 181 ? 11.980 9.248 5.775 1.00 95.44 181 LEU A N 1
ATOM 1399 C CA . LEU A 1 181 ? 11.328 10.025 6.833 1.00 95.44 181 LEU A CA 1
ATOM 1400 C C . LEU A 1 181 ? 9.845 9.668 6.978 1.00 95.44 181 LEU A C 1
ATOM 1402 O O . LEU A 1 181 ? 9.337 9.525 8.089 1.00 95.44 181 LEU A O 1
ATOM 1406 N N . HIS A 1 182 ? 9.141 9.470 5.862 1.00 95.81 182 HIS A N 1
ATOM 1407 C CA . HIS A 1 182 ? 7.743 9.055 5.877 1.00 95.81 182 HIS A CA 1
ATOM 1408 C C . HIS A 1 182 ? 7.553 7.679 6.530 1.00 95.81 182 HIS A C 1
ATOM 1410 O O . HIS A 1 182 ? 6.656 7.506 7.357 1.00 95.81 182 HIS A O 1
ATOM 1416 N N . VAL A 1 183 ? 8.394 6.697 6.187 1.00 96.62 183 VAL A N 1
ATOM 1417 C CA . VAL A 1 183 ? 8.338 5.349 6.773 1.00 96.62 183 VAL A CA 1
ATOM 1418 C C . VAL A 1 183 ? 8.683 5.375 8.262 1.00 96.62 183 VAL A C 1
ATOM 1420 O O . VAL A 1 183 ? 8.006 4.703 9.042 1.00 96.62 183 VAL A O 1
ATOM 1423 N N . ASP A 1 184 ? 9.677 6.154 8.681 1.00 96.38 184 ASP A N 1
ATOM 1424 C CA . ASP A 1 184 ? 10.032 6.283 10.097 1.00 96.38 184 ASP A CA 1
ATOM 1425 C C . ASP A 1 184 ? 8.925 6.980 10.894 1.00 96.38 184 ASP A C 1
ATOM 1427 O O . ASP A 1 184 ? 8.463 6.447 11.907 1.00 96.38 184 ASP A O 1
ATOM 1431 N N . GLY A 1 185 ? 8.363 8.064 10.358 1.00 97.25 185 GLY A N 1
ATOM 1432 C CA . GLY A 1 185 ? 7.204 8.730 10.948 1.00 97.25 185 GLY A CA 1
ATOM 1433 C C . GLY A 1 185 ? 5.959 7.835 11.019 1.00 97.25 185 GLY A C 1
ATOM 1434 O O . GLY A 1 185 ? 5.164 7.947 11.954 1.00 97.25 185 GLY A O 1
ATOM 1435 N N . LEU A 1 186 ? 5.761 6.913 10.068 1.00 97.25 186 LEU A N 1
ATOM 1436 C CA . LEU A 1 186 ? 4.701 5.902 10.153 1.00 97.25 186 LEU A CA 1
ATOM 1437 C C . LEU A 1 186 ? 4.926 4.934 11.322 1.00 97.25 186 LEU A C 1
ATOM 1439 O O . LEU A 1 186 ? 3.965 4.600 12.019 1.00 97.25 186 LEU A O 1
ATOM 1443 N N . LYS A 1 187 ? 6.168 4.489 11.560 1.00 97.06 187 LYS A N 1
ATOM 1444 C CA . LYS A 1 187 ? 6.488 3.592 12.683 1.00 97.06 187 LYS A CA 1
ATOM 1445 C C . LYS A 1 187 ? 6.236 4.275 14.019 1.00 97.06 187 LYS A C 1
ATOM 1447 O O . LYS A 1 187 ? 5.537 3.711 14.855 1.00 97.06 187 LYS A O 1
ATOM 1452 N N . GLU A 1 188 ? 6.760 5.483 14.210 1.00 97.25 188 GLU A N 1
ATOM 1453 C CA . GLU A 1 188 ? 6.588 6.241 15.454 1.00 97.25 188 GLU A CA 1
ATOM 1454 C C . GLU A 1 188 ? 5.107 6.495 15.751 1.00 97.25 188 GLU A C 1
ATOM 1456 O O . GLU A 1 188 ? 4.629 6.227 16.858 1.00 97.25 188 GLU A O 1
ATOM 1461 N N . ARG A 1 189 ? 4.341 6.930 14.738 1.00 97.50 189 ARG A N 1
ATOM 1462 C CA . ARG A 1 189 ? 2.890 7.119 14.865 1.00 97.50 189 ARG A CA 1
ATOM 1463 C C . ARG A 1 189 ? 2.167 5.813 15.187 1.00 97.50 189 ARG A C 1
ATOM 1465 O O . ARG A 1 189 ? 1.224 5.850 15.974 1.00 97.50 189 ARG A O 1
ATOM 1472 N N . LEU A 1 190 ? 2.592 4.678 14.626 1.00 96.94 190 LEU A N 1
ATOM 1473 C CA . LEU A 1 190 ? 2.000 3.373 14.933 1.00 96.94 190 LEU A CA 1
ATOM 1474 C C . LEU A 1 190 ? 2.247 2.990 16.391 1.00 96.94 190 LEU A C 1
ATOM 1476 O O . LEU A 1 190 ? 1.303 2.619 17.083 1.00 96.94 190 LEU A O 1
ATOM 1480 N N . LEU A 1 191 ? 3.484 3.122 16.875 1.00 95.56 191 LEU A N 1
ATOM 1481 C CA . LEU A 1 191 ? 3.818 2.824 18.268 1.00 95.56 191 LEU A CA 1
ATOM 1482 C C . LEU A 1 191 ? 3.032 3.708 19.237 1.00 95.56 191 LEU A C 1
ATOM 1484 O O . LEU A 1 191 ? 2.478 3.211 20.221 1.00 95.56 191 LEU A O 1
ATOM 1488 N N . LYS A 1 192 ? 2.920 5.003 18.926 1.00 96.12 192 LYS A N 1
ATOM 1489 C CA . LYS A 1 192 ? 2.118 5.947 19.707 1.00 96.12 192 LYS A CA 1
ATOM 1490 C C . LYS A 1 192 ? 0.638 5.566 19.706 1.00 96.12 192 LYS A C 1
ATOM 1492 O O . LYS A 1 192 ? 0.043 5.511 20.777 1.00 96.12 192 LYS A O 1
ATOM 1497 N N . ALA A 1 193 ? 0.067 5.259 18.539 1.00 96.31 193 ALA A N 1
ATOM 1498 C CA . ALA A 1 193 ? -1.339 4.883 18.399 1.00 96.31 193 ALA A CA 1
ATOM 1499 C C . ALA A 1 193 ? -1.677 3.593 19.159 1.00 96.31 193 ALA A C 1
ATOM 1501 O O . ALA A 1 193 ? -2.703 3.531 19.831 1.00 96.31 193 ALA A O 1
ATOM 1502 N N . VAL A 1 194 ? -0.795 2.590 19.105 1.00 94.88 194 VAL A N 1
ATOM 1503 C CA . VAL A 1 194 ? -0.935 1.347 19.881 1.00 94.88 194 VAL A CA 1
ATOM 1504 C C . VAL A 1 194 ? -0.831 1.631 21.381 1.00 94.88 194 VAL A C 1
ATOM 1506 O O . VAL A 1 194 ? -1.633 1.124 22.161 1.00 94.88 194 VAL A O 1
ATOM 1509 N N . SER A 1 195 ? 0.113 2.481 21.797 1.00 93.25 195 SER A N 1
ATOM 1510 C CA . SER A 1 195 ? 0.302 2.839 23.210 1.00 93.25 195 SER A CA 1
ATOM 1511 C C . SER A 1 195 ? -0.889 3.599 23.796 1.00 93.25 195 SER A C 1
ATOM 1513 O O . SER A 1 195 ? -1.211 3.411 24.969 1.00 93.25 195 SER A O 1
ATOM 1515 N N . SER A 1 196 ? -1.541 4.434 22.981 1.00 95.62 196 SER A N 1
ATOM 1516 C CA . SER A 1 196 ? -2.737 5.195 23.345 1.00 95.62 196 SER A CA 1
ATOM 1517 C C . SER A 1 196 ? -4.050 4.455 23.070 1.00 95.62 196 SER A C 1
ATOM 1519 O O . SER A 1 196 ? -5.103 5.076 23.160 1.00 95.62 196 SER A O 1
ATOM 1521 N N . GLU A 1 197 ? -4.001 3.180 22.668 1.00 94.94 197 GLU A N 1
ATOM 1522 C CA . GLU A 1 197 ? -5.174 2.364 22.305 1.00 94.94 197 GLU A CA 1
ATOM 1523 C C . GLU A 1 197 ? -6.090 3.032 21.245 1.00 94.94 197 GLU A C 1
ATOM 1525 O O . GLU A 1 197 ? -7.305 2.850 21.234 1.00 94.94 197 GLU A O 1
ATOM 1530 N N . SER A 1 198 ? -5.514 3.815 20.322 1.00 96.56 198 SER A N 1
ATOM 1531 C CA . SER A 1 198 ? -6.252 4.497 19.249 1.00 96.56 198 SER A CA 1
ATOM 1532 C C . SER A 1 198 ? -6.336 3.615 17.999 1.00 96.56 198 SER A C 1
ATOM 1534 O O . SER A 1 198 ? -5.551 3.749 17.057 1.00 96.56 198 SER A O 1
ATOM 1536 N N . TRP A 1 199 ? -7.285 2.677 17.990 1.00 95.38 199 TRP A N 1
ATOM 1537 C CA . TRP A 1 199 ? -7.402 1.662 16.933 1.00 95.38 199 TRP A CA 1
ATOM 1538 C C . TRP A 1 199 ? -7.758 2.238 15.557 1.00 95.38 199 TRP A C 1
ATOM 1540 O O . TRP A 1 199 ? -7.196 1.798 14.557 1.00 95.38 199 TRP A O 1
ATOM 1550 N N . ASP A 1 200 ? -8.578 3.290 15.496 1.00 96.12 200 ASP A N 1
ATOM 1551 C CA . ASP A 1 200 ? -8.872 3.999 14.240 1.00 96.12 200 ASP A CA 1
ATOM 1552 C C . ASP A 1 200 ? -7.602 4.594 13.612 1.00 96.12 200 ASP A C 1
ATOM 1554 O O . ASP A 1 200 ? -7.400 4.553 12.393 1.00 96.12 200 ASP A O 1
ATOM 1558 N N . GLN A 1 201 ? -6.696 5.109 14.452 1.00 97.19 201 GLN A N 1
ATOM 1559 C CA . GLN A 1 201 ? -5.413 5.631 14.000 1.00 97.19 201 GLN A CA 1
ATOM 1560 C C . GLN A 1 201 ? -4.514 4.500 13.487 1.00 97.19 201 GLN A C 1
ATOM 1562 O O . GLN A 1 201 ? -3.876 4.666 12.448 1.00 97.19 201 GLN A O 1
ATOM 1567 N N . VAL A 1 202 ? -4.502 3.340 14.154 1.00 97.38 202 VAL A N 1
ATOM 1568 C CA . VAL A 1 202 ? -3.800 2.140 13.665 1.00 97.38 202 VAL A CA 1
ATOM 1569 C C . VAL A 1 202 ? -4.334 1.729 12.288 1.00 97.38 202 VAL A C 1
ATOM 1571 O O . VAL A 1 202 ? -3.542 1.548 11.362 1.00 97.38 202 VAL A O 1
ATOM 1574 N N . CYS A 1 203 ? -5.658 1.672 12.106 1.00 96.94 203 CYS A N 1
ATOM 1575 C CA . CYS A 1 203 ? -6.282 1.387 10.811 1.00 96.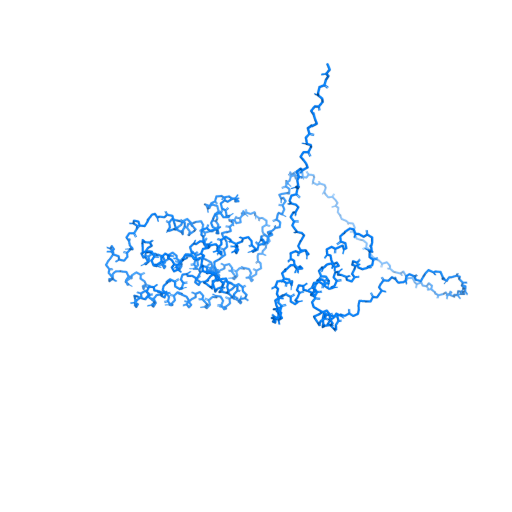94 203 CYS A CA 1
ATOM 1576 C C . CYS A 1 203 ? -5.855 2.395 9.735 1.00 96.94 203 CYS A C 1
ATOM 1578 O O . CYS A 1 203 ? -5.489 2.020 8.618 1.00 96.94 203 CYS A O 1
ATOM 1580 N N . SER A 1 204 ? -5.852 3.687 10.071 1.00 96.50 204 SER A N 1
ATOM 1581 C CA . SER A 1 204 ? -5.423 4.749 9.160 1.00 96.50 204 SER A CA 1
ATOM 1582 C C . SER A 1 204 ? -3.964 4.589 8.715 1.00 96.50 204 SER A C 1
ATOM 1584 O O . SER A 1 204 ? -3.677 4.651 7.519 1.00 96.50 204 SER A O 1
ATOM 1586 N N . LEU A 1 205 ? -3.059 4.296 9.653 1.00 97.12 205 LEU A N 1
ATOM 1587 C CA . LEU A 1 205 ? -1.631 4.099 9.383 1.00 97.12 205 LEU A CA 1
ATOM 1588 C C . LEU A 1 205 ? -1.362 2.849 8.538 1.00 97.12 205 LEU A C 1
ATOM 1590 O O . LEU A 1 205 ? -0.510 2.880 7.653 1.00 97.12 205 LEU A O 1
ATOM 1594 N N . ILE A 1 206 ? -2.109 1.761 8.758 1.00 97.69 206 ILE A N 1
ATOM 1595 C CA . ILE A 1 206 ? -2.023 0.558 7.916 1.00 97.69 206 ILE A CA 1
ATOM 1596 C C . ILE A 1 206 ? -2.445 0.878 6.483 1.00 97.69 206 ILE A C 1
ATOM 1598 O O . ILE A 1 206 ? -1.777 0.439 5.548 1.00 97.69 206 ILE A O 1
ATOM 1602 N N . ARG A 1 207 ? -3.516 1.661 6.285 1.00 96.94 207 ARG A N 1
ATOM 1603 C CA . ARG A 1 207 ? -3.925 2.095 4.940 1.00 96.94 207 ARG A CA 1
ATOM 1604 C C . ARG A 1 207 ? -2.855 2.941 4.263 1.00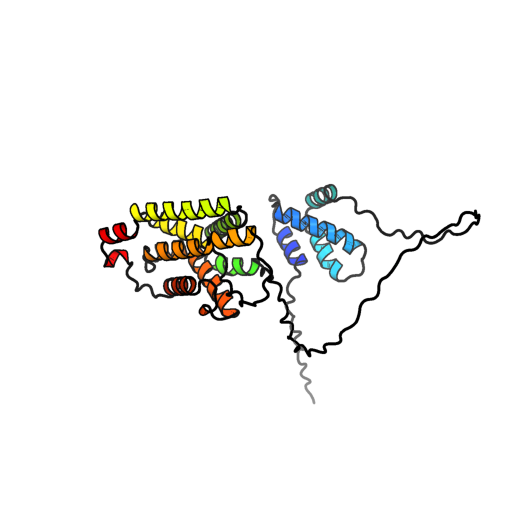 96.94 207 ARG A C 1
ATOM 1606 O O . ARG A 1 207 ? -2.572 2.717 3.092 1.00 96.94 207 ARG A O 1
ATOM 1613 N N . GLU A 1 208 ? -2.262 3.882 4.991 1.00 97.00 208 GLU A N 1
ATOM 1614 C CA . GLU A 1 208 ? -1.180 4.739 4.492 1.00 97.00 208 GLU A CA 1
ATOM 1615 C C . GLU A 1 208 ? 0.035 3.890 4.069 1.00 97.00 208 GLU A C 1
ATOM 1617 O O . GLU A 1 208 ? 0.514 4.003 2.940 1.00 97.00 208 GLU A O 1
ATOM 1622 N N . ALA A 1 209 ? 0.453 2.940 4.911 1.00 97.56 209 ALA A N 1
ATOM 1623 C CA . ALA A 1 209 ? 1.553 2.026 4.610 1.00 97.56 209 ALA A CA 1
ATOM 1624 C C . ALA A 1 209 ? 1.247 1.063 3.449 1.00 97.56 209 ALA A C 1
ATOM 1626 O O . ALA A 1 209 ? 2.120 0.787 2.625 1.00 97.56 209 ALA A O 1
ATOM 1627 N N . ALA A 1 210 ? 0.017 0.550 3.363 1.00 97.00 210 ALA A N 1
ATOM 1628 C CA . ALA A 1 210 ? -0.415 -0.324 2.276 1.00 97.00 210 ALA A CA 1
ATOM 1629 C C . ALA A 1 210 ? -0.469 0.421 0.936 1.00 97.00 210 ALA A C 1
ATOM 1631 O O . ALA A 1 210 ? -0.066 -0.143 -0.076 1.00 97.00 210 ALA A O 1
ATOM 1632 N N . ALA A 1 211 ? -0.883 1.691 0.924 1.00 95.69 211 ALA A N 1
ATOM 1633 C CA . ALA A 1 211 ? -0.874 2.519 -0.282 1.00 95.69 211 ALA A CA 1
ATOM 1634 C C . ALA A 1 211 ? 0.544 2.753 -0.831 1.00 95.69 211 ALA A C 1
ATOM 1636 O O . ALA A 1 211 ? 0.727 2.875 -2.041 1.00 95.69 211 ALA A O 1
ATOM 1637 N N . ALA A 1 212 ? 1.548 2.791 0.049 1.00 96.19 212 ALA A N 1
ATOM 1638 C CA . ALA A 1 212 ? 2.967 2.924 -0.291 1.00 96.19 212 ALA A CA 1
ATOM 1639 C C . ALA A 1 212 ? 3.643 1.592 -0.699 1.00 96.19 212 ALA A C 1
ATOM 1641 O O . ALA A 1 212 ? 4.830 1.563 -1.060 1.00 96.19 212 ALA A O 1
ATOM 1642 N N . LEU A 1 213 ? 2.921 0.470 -0.620 1.00 96.25 213 LEU A N 1
ATOM 1643 C CA . LEU A 1 213 ? 3.461 -0.859 -0.875 1.00 96.25 213 LEU A CA 1
ATOM 1644 C C . LEU A 1 213 ? 3.576 -1.134 -2.379 1.00 96.25 213 LEU A C 1
ATOM 1646 O O . LEU A 1 213 ? 2.620 -0.998 -3.139 1.00 96.25 213 LEU A O 1
ATOM 1650 N N . ALA A 1 214 ? 4.748 -1.590 -2.809 1.00 94.00 214 ALA A N 1
ATOM 1651 C CA . ALA A 1 214 ? 4.970 -2.063 -4.168 1.00 94.00 214 ALA A CA 1
ATOM 1652 C C . ALA A 1 214 ? 4.596 -3.547 -4.311 1.00 94.00 214 ALA A C 1
ATOM 1654 O O . ALA A 1 214 ? 4.655 -4.317 -3.348 1.00 94.00 214 ALA A O 1
ATOM 1655 N N . ALA A 1 215 ? 4.293 -3.963 -5.544 1.00 92.69 215 ALA A N 1
ATOM 1656 C CA . ALA A 1 215 ? 4.053 -5.365 -5.873 1.00 92.69 215 ALA A CA 1
ATOM 1657 C C . ALA A 1 215 ? 5.247 -6.268 -5.482 1.00 92.69 215 ALA A C 1
ATOM 1659 O O . ALA A 1 215 ? 6.404 -5.816 -5.531 1.00 92.69 215 ALA A O 1
ATOM 1660 N N . PRO A 1 216 ? 5.001 -7.546 -5.130 1.00 93.62 216 PRO A N 1
ATOM 1661 C CA . PRO A 1 216 ? 6.070 -8.512 -4.925 1.00 93.62 216 PRO A CA 1
ATOM 1662 C C . PRO A 1 216 ? 6.958 -8.598 -6.174 1.00 93.62 216 PRO A C 1
ATOM 1664 O O . PRO A 1 216 ? 6.483 -8.543 -7.308 1.00 93.62 216 PRO A O 1
ATOM 1667 N N . ARG A 1 217 ? 8.270 -8.708 -5.964 1.00 92.06 217 ARG A N 1
ATOM 1668 C CA . ARG A 1 217 ? 9.264 -8.846 -7.039 1.00 92.06 217 ARG A CA 1
ATOM 1669 C C . ARG A 1 217 ? 9.841 -10.250 -6.989 1.00 92.06 217 ARG A C 1
ATOM 1671 O O . ARG A 1 217 ? 10.022 -10.769 -5.892 1.00 92.06 217 ARG A O 1
ATOM 1678 N N . GLN A 1 218 ? 10.169 -10.846 -8.130 1.00 89.12 218 GLN A N 1
ATOM 1679 C CA . GLN A 1 218 ? 10.937 -12.093 -8.144 1.00 89.12 218 GLN A CA 1
ATOM 1680 C C . GLN A 1 218 ? 12.344 -11.847 -7.579 1.00 89.12 218 GLN A C 1
ATOM 1682 O O . GLN A 1 218 ? 12.872 -10.731 -7.656 1.00 89.12 218 GLN A O 1
ATOM 1687 N N . LYS A 1 219 ? 12.940 -12.868 -6.954 1.00 85.56 219 LYS A N 1
ATOM 1688 C CA . LYS A 1 219 ? 14.377 -12.832 -6.653 1.00 85.56 219 LYS A CA 1
ATOM 1689 C C . LYS A 1 219 ? 15.118 -12.724 -7.985 1.00 85.56 219 LYS A C 1
ATOM 1691 O O . LYS A 1 219 ? 14.781 -13.448 -8.916 1.00 85.56 219 LYS A O 1
ATOM 1696 N N . ALA A 1 220 ? 16.083 -11.810 -8.081 1.00 78.62 220 ALA A N 1
ATOM 1697 C CA . ALA A 1 220 ? 16.957 -11.787 -9.245 1.00 78.62 220 ALA A CA 1
ATOM 1698 C C . ALA A 1 220 ? 17.636 -13.159 -9.322 1.00 78.62 220 ALA A C 1
ATOM 1700 O O . ALA A 1 220 ? 18.218 -13.596 -8.326 1.00 78.62 220 ALA A O 1
ATOM 1701 N N . ALA A 1 221 ? 17.501 -13.848 -10.457 1.00 76.25 221 ALA A N 1
ATOM 1702 C CA . ALA A 1 221 ? 18.371 -14.974 -10.746 1.00 76.25 221 ALA A CA 1
ATOM 1703 C C . ALA A 1 221 ? 19.795 -14.422 -10.657 1.00 76.25 221 ALA A C 1
ATOM 1705 O O . ALA A 1 221 ? 20.110 -13.426 -11.312 1.00 76.25 221 ALA A O 1
ATOM 1706 N N . TRP A 1 222 ? 20.594 -14.965 -9.741 1.00 64.31 222 TRP A N 1
ATOM 1707 C CA . TRP A 1 222 ? 21.979 -14.555 -9.579 1.00 64.31 222 TRP A CA 1
ATOM 1708 C C . TRP A 1 222 ? 22.738 -15.052 -10.807 1.00 64.31 222 TRP A C 1
ATOM 1710 O O . TRP A 1 222 ? 23.275 -16.151 -10.814 1.00 64.31 222 TRP A O 1
ATOM 1720 N N . ASN A 1 223 ? 22.689 -14.282 -11.887 1.00 72.56 223 ASN A N 1
ATOM 1721 C CA . ASN A 1 223 ? 23.497 -14.548 -13.061 1.00 72.56 223 ASN A CA 1
ATOM 1722 C C . ASN A 1 223 ? 24.868 -13.946 -12.766 1.00 72.56 223 ASN A C 1
ATOM 1724 O O . ASN A 1 223 ? 24.958 -12.744 -12.553 1.00 72.56 223 ASN A O 1
ATOM 1728 N N . GLU A 1 224 ? 25.927 -14.753 -12.735 1.00 64.56 224 GLU A N 1
ATOM 1729 C CA . GLU A 1 224 ? 27.283 -14.344 -12.316 1.00 64.56 224 GLU A CA 1
ATOM 1730 C C . GLU A 1 224 ? 27.895 -13.187 -13.136 1.00 64.56 224 GLU A C 1
ATOM 1732 O O . GLU A 1 224 ? 28.890 -12.600 -12.728 1.00 64.56 224 GLU A O 1
ATOM 1737 N N . ALA A 1 225 ? 27.265 -12.787 -14.242 1.00 71.06 225 ALA A N 1
ATOM 1738 C CA . ALA A 1 225 ? 27.676 -11.676 -15.095 1.00 71.06 225 ALA A CA 1
ATOM 1739 C C . ALA A 1 225 ? 26.945 -10.343 -14.799 1.00 71.06 225 ALA A C 1
ATOM 1741 O O . ALA A 1 225 ? 26.656 -9.582 -15.725 1.00 71.06 225 ALA A O 1
ATOM 1742 N N . VAL A 1 226 ? 26.586 -10.038 -13.542 1.00 72.62 226 VAL A N 1
ATOM 1743 C CA . VAL A 1 226 ? 25.968 -8.733 -13.226 1.00 72.62 226 VAL A CA 1
ATOM 1744 C C . VAL A 1 226 ? 27.043 -7.646 -13.211 1.00 72.62 226 VAL A C 1
ATOM 1746 O O . VAL A 1 226 ? 27.912 -7.631 -12.342 1.00 72.62 226 VAL A O 1
ATOM 1749 N N . ALA A 1 227 ? 26.958 -6.720 -14.168 1.00 76.94 227 ALA A N 1
ATOM 1750 C CA . ALA A 1 227 ? 27.735 -5.484 -14.168 1.00 76.94 227 ALA A CA 1
ATOM 1751 C C . ALA A 1 227 ? 27.633 -4.766 -12.802 1.00 76.94 227 ALA A C 1
ATOM 1753 O O . ALA A 1 227 ? 26.576 -4.831 -12.165 1.00 76.94 227 ALA A O 1
ATOM 1754 N N . PRO A 1 228 ? 28.696 -4.079 -12.341 1.00 78.44 228 PRO A N 1
ATOM 1755 C CA . PRO A 1 228 ? 28.696 -3.402 -11.049 1.00 78.44 228 PRO A CA 1
ATOM 1756 C C . PRO A 1 228 ? 27.481 -2.477 -10.929 1.00 78.44 228 PRO A C 1
ATOM 1758 O O . PRO A 1 228 ? 27.218 -1.638 -11.790 1.00 78.44 228 PRO A O 1
ATOM 1761 N N . MET A 1 229 ? 26.699 -2.693 -9.872 1.00 81.81 229 MET A N 1
ATOM 1762 C CA . MET A 1 229 ? 25.463 -1.962 -9.640 1.00 81.81 229 MET A CA 1
ATOM 1763 C C . MET A 1 229 ? 25.779 -0.502 -9.290 1.00 81.81 229 MET A C 1
ATOM 1765 O O . MET A 1 229 ? 26.587 -0.293 -8.381 1.00 81.81 229 MET A O 1
ATOM 1769 N N . PRO A 1 230 ? 25.124 0.480 -9.935 1.00 85.06 230 PRO A N 1
ATOM 1770 C CA . PRO A 1 230 ? 25.268 1.897 -9.604 1.00 85.06 230 PRO A CA 1
ATOM 1771 C C . PRO A 1 230 ? 25.074 2.173 -8.104 1.00 85.06 230 PRO A C 1
ATOM 1773 O O . PRO A 1 230 ? 24.206 1.559 -7.476 1.00 85.06 230 PRO A O 1
ATOM 1776 N N . GLU A 1 231 ? 25.872 3.075 -7.524 1.00 78.31 231 GLU A N 1
ATOM 1777 C CA . GLU A 1 231 ? 25.843 3.391 -6.083 1.00 78.31 231 GLU A CA 1
ATOM 1778 C C . GLU A 1 231 ? 24.452 3.850 -5.616 1.00 78.31 231 GLU A C 1
ATOM 1780 O O . GLU A 1 231 ? 23.951 3.377 -4.597 1.00 78.31 231 GLU A O 1
ATOM 1785 N N . ASP A 1 232 ? 23.752 4.651 -6.422 1.00 75.50 232 ASP A N 1
ATOM 1786 C CA . ASP A 1 232 ? 22.383 5.102 -6.148 1.00 75.50 232 ASP A CA 1
ATOM 1787 C C . ASP A 1 232 ? 21.385 3.930 -6.065 1.00 75.50 232 ASP A C 1
ATOM 1789 O O . ASP A 1 232 ? 20.477 3.903 -5.227 1.00 75.50 232 ASP A O 1
ATOM 1793 N N . ALA A 1 233 ? 21.551 2.911 -6.910 1.00 76.56 233 ALA A N 1
ATOM 1794 C CA . ALA A 1 233 ? 20.739 1.702 -6.854 1.00 76.56 233 ALA A CA 1
ATOM 1795 C C . ALA A 1 233 ? 21.051 0.871 -5.598 1.00 76.56 233 ALA A C 1
ATOM 1797 O O . ALA A 1 233 ? 20.126 0.299 -5.006 1.00 76.56 233 ALA A O 1
ATOM 1798 N N . GLN A 1 234 ? 22.314 0.841 -5.161 1.00 67.56 234 GLN A N 1
ATOM 1799 C CA . GLN A 1 234 ? 22.717 0.187 -3.916 1.00 67.56 234 GLN A CA 1
ATOM 1800 C C . GLN A 1 234 ? 22.109 0.885 -2.697 1.00 67.56 234 GLN A C 1
ATOM 1802 O O . GLN A 1 234 ? 21.477 0.211 -1.885 1.00 67.56 234 GLN A O 1
ATOM 1807 N N . GLU A 1 235 ? 22.196 2.211 -2.597 1.00 68.00 235 GLU A N 1
ATOM 1808 C CA . GLU A 1 235 ? 21.587 2.990 -1.508 1.00 68.00 235 GLU A CA 1
ATOM 1809 C C . GLU A 1 235 ? 20.071 2.758 -1.423 1.00 68.00 235 GLU A C 1
ATOM 1811 O O . GLU A 1 235 ? 19.513 2.477 -0.356 1.00 68.00 235 GLU A O 1
ATOM 1816 N N . ARG A 1 236 ? 19.382 2.758 -2.572 1.00 72.44 236 ARG A N 1
ATOM 1817 C CA . ARG A 1 236 ? 17.938 2.468 -2.644 1.00 72.44 236 ARG A CA 1
ATOM 1818 C C . ARG A 1 236 ? 17.602 1.051 -2.187 1.00 72.44 236 ARG A C 1
ATOM 1820 O O . ARG A 1 236 ? 16.543 0.824 -1.594 1.00 72.44 236 ARG A O 1
ATOM 1827 N N . LEU A 1 237 ? 18.470 0.085 -2.478 1.00 68.19 237 LEU A N 1
ATOM 1828 C CA . LEU A 1 237 ? 18.327 -1.289 -2.001 1.00 68.19 237 LEU A CA 1
ATOM 1829 C C . LEU A 1 237 ? 18.601 -1.403 -0.500 1.00 68.19 237 LEU A C 1
ATOM 1831 O O . LEU A 1 237 ? 17.864 -2.127 0.178 1.00 68.19 237 LEU A O 1
ATOM 1835 N N . GLN A 1 238 ? 19.604 -0.684 0.007 1.00 60.38 238 GLN A N 1
ATOM 1836 C CA . GLN A 1 238 ? 19.984 -0.656 1.420 1.00 60.38 238 GLN A CA 1
ATOM 1837 C C . GLN A 1 238 ? 18.883 -0.054 2.295 1.00 60.38 238 GLN A C 1
ATOM 1839 O O . GLN A 1 238 ? 18.582 -0.610 3.350 1.00 60.38 238 GLN A O 1
ATOM 1844 N N . ALA A 1 239 ? 18.190 0.987 1.820 1.00 70.81 239 ALA A N 1
ATOM 1845 C CA . ALA A 1 239 ? 17.092 1.609 2.562 1.00 70.81 239 ALA A CA 1
ATOM 1846 C C . ALA A 1 239 ? 15.967 0.613 2.925 1.00 70.81 239 ALA A C 1
ATOM 1848 O O . ALA A 1 239 ? 15.243 0.805 3.902 1.00 70.81 239 ALA A O 1
ATOM 1849 N N . ASN A 1 240 ? 15.805 -0.480 2.161 1.00 89.69 240 ASN A N 1
ATOM 1850 C CA . ASN A 1 240 ? 14.866 -1.580 2.434 1.00 89.69 240 ASN A CA 1
ATOM 1851 C C . ASN A 1 240 ? 13.439 -1.117 2.817 1.00 89.69 240 ASN A C 1
ATOM 1853 O O . ASN A 1 240 ? 12.723 -1.788 3.565 1.00 89.69 240 ASN A O 1
ATOM 1857 N N . LEU A 1 241 ? 12.994 0.028 2.286 1.00 92.81 241 LEU A N 1
ATOM 1858 C CA . LEU A 1 241 ? 11.751 0.698 2.696 1.00 92.81 241 LEU A CA 1
ATOM 1859 C C . LEU A 1 241 ? 10.530 -0.215 2.567 1.00 92.81 241 LEU A C 1
ATOM 1861 O O . LEU A 1 241 ? 9.680 -0.291 3.446 1.00 92.81 241 LEU A O 1
ATOM 1865 N N . GLN A 1 242 ? 10.486 -0.998 1.492 1.00 94.88 242 GLN A N 1
ATOM 1866 C CA . GLN A 1 242 ? 9.413 -1.957 1.245 1.00 94.88 242 GLN A CA 1
ATOM 1867 C C . GLN A 1 242 ? 9.384 -3.088 2.286 1.00 94.88 242 GLN A C 1
ATOM 1869 O O . GLN A 1 242 ? 8.312 -3.564 2.654 1.00 94.88 242 GLN A O 1
ATOM 1874 N N . GLY A 1 243 ? 10.548 -3.524 2.781 1.00 95.19 243 GLY A N 1
ATOM 1875 C CA . GLY A 1 243 ? 10.623 -4.496 3.872 1.00 95.19 243 GLY A CA 1
ATOM 1876 C C . GLY A 1 243 ? 10.104 -3.924 5.187 1.00 95.19 243 GLY A C 1
ATOM 1877 O O . GLY A 1 243 ? 9.436 -4.634 5.941 1.00 95.19 243 GLY A O 1
ATOM 1878 N N . GLN A 1 244 ? 10.362 -2.639 5.430 1.00 95.94 244 GLN A N 1
ATOM 1879 C CA . GLN A 1 244 ? 9.883 -1.920 6.606 1.00 95.94 244 GLN A CA 1
ATOM 1880 C C . GLN A 1 244 ? 8.365 -1.696 6.559 1.00 95.94 244 GLN A C 1
ATOM 1882 O O . GLN A 1 244 ? 7.686 -2.016 7.532 1.00 95.94 244 GLN A O 1
ATOM 1887 N N . LEU A 1 245 ? 7.815 -1.266 5.418 1.00 96.75 245 LEU A N 1
ATOM 1888 C CA . LEU A 1 245 ? 6.368 -1.120 5.209 1.00 96.75 245 LEU A CA 1
ATOM 1889 C C . LEU A 1 245 ? 5.622 -2.444 5.440 1.00 96.75 245 LEU A C 1
ATOM 1891 O O . LEU A 1 245 ? 4.651 -2.482 6.191 1.00 96.75 245 LEU A O 1
ATOM 1895 N N . ARG A 1 246 ? 6.110 -3.564 4.883 1.00 97.06 246 ARG A N 1
ATOM 1896 C CA . ARG A 1 246 ? 5.515 -4.894 5.130 1.00 97.06 246 ARG A CA 1
ATOM 1897 C C . ARG A 1 246 ? 5.543 -5.286 6.604 1.00 97.06 246 ARG A C 1
ATOM 1899 O O . ARG A 1 246 ? 4.565 -5.845 7.100 1.00 97.06 246 ARG A O 1
ATOM 1906 N N . LYS A 1 247 ? 6.652 -5.008 7.300 1.00 96.56 247 LYS A N 1
ATOM 1907 C CA . LYS A 1 247 ? 6.779 -5.263 8.743 1.00 96.56 247 LYS A CA 1
ATOM 1908 C C . LYS A 1 247 ? 5.764 -4.429 9.527 1.00 96.56 247 LYS A C 1
ATOM 1910 O O . LYS A 1 247 ? 5.086 -4.990 10.380 1.00 96.56 247 LYS A O 1
ATOM 1915 N N . LEU A 1 248 ? 5.623 -3.148 9.189 1.00 97.19 248 LEU A N 1
ATOM 1916 C CA . LEU A 1 248 ? 4.671 -2.229 9.809 1.00 97.19 248 LEU A CA 1
ATOM 1917 C C . LEU A 1 248 ? 3.230 -2.711 9.620 1.00 97.19 248 LEU A C 1
ATOM 1919 O O . LEU A 1 248 ? 2.498 -2.822 10.598 1.00 97.19 248 LEU A O 1
ATOM 1923 N N . ILE A 1 249 ? 2.846 -3.092 8.396 1.00 97.31 249 ILE A N 1
ATOM 1924 C CA . ILE A 1 249 ? 1.514 -3.649 8.108 1.00 97.31 249 ILE A CA 1
ATOM 1925 C C . ILE A 1 249 ? 1.282 -4.931 8.921 1.00 97.31 249 ILE A C 1
ATOM 1927 O O . ILE A 1 249 ? 0.257 -5.051 9.585 1.00 97.31 249 ILE A O 1
ATOM 1931 N N . CYS A 1 250 ? 2.240 -5.869 8.937 1.00 96.25 250 CYS A N 1
ATOM 1932 C CA . CYS A 1 250 ? 2.124 -7.093 9.742 1.00 96.25 250 CYS A CA 1
ATOM 1933 C C . CYS A 1 250 ? 1.961 -6.800 11.240 1.00 96.25 250 CYS A C 1
ATOM 1935 O O . CYS A 1 250 ? 1.213 -7.498 11.919 1.00 96.25 250 CYS A O 1
ATOM 1937 N N . GLN A 1 251 ? 2.699 -5.819 11.767 1.00 95.31 251 GLN A N 1
ATOM 1938 C CA . GLN A 1 251 ? 2.622 -5.423 13.173 1.00 95.31 251 GLN A CA 1
ATOM 1939 C C . GLN A 1 251 ? 1.266 -4.794 13.481 1.00 95.31 251 GLN A C 1
ATOM 1941 O O . GLN A 1 251 ? 0.593 -5.252 14.396 1.00 95.31 251 GLN A O 1
ATOM 1946 N N . GLY A 1 252 ? 0.841 -3.812 12.682 1.00 96.06 252 GLY A N 1
ATOM 1947 C CA . GLY A 1 252 ? -0.452 -3.149 12.821 1.00 96.06 252 GLY A CA 1
ATOM 1948 C C . GLY A 1 252 ? -1.615 -4.139 12.796 1.00 96.06 252 GLY A C 1
ATOM 1949 O O . GLY A 1 252 ? -2.423 -4.151 13.718 1.00 96.06 252 GLY A O 1
ATOM 1950 N N . LEU A 1 253 ? -1.654 -5.029 11.798 1.00 95.62 253 LEU A N 1
ATOM 1951 C CA . LEU A 1 253 ? -2.686 -6.068 11.705 1.00 95.62 253 LEU A CA 1
ATOM 1952 C C . LEU A 1 253 ? -2.653 -7.042 12.890 1.00 95.62 253 LEU A C 1
ATOM 1954 O O . LEU A 1 253 ? -3.698 -7.525 13.303 1.00 95.62 253 LEU A O 1
ATOM 1958 N N . GLY A 1 254 ? -1.479 -7.303 13.474 1.00 93.56 254 GLY A N 1
ATOM 1959 C CA . GLY A 1 254 ? -1.347 -8.151 14.662 1.00 93.56 254 GLY A CA 1
ATOM 1960 C C . GLY A 1 254 ? -1.940 -7.551 15.945 1.00 93.56 254 GLY A C 1
ATOM 1961 O O . GLY A 1 254 ? -2.180 -8.292 16.901 1.00 93.56 254 GLY A O 1
ATOM 1962 N N . TYR A 1 255 ? -2.176 -6.234 15.976 1.00 93.38 255 TYR A N 1
ATOM 1963 C CA . TYR A 1 255 ? -2.831 -5.551 17.096 1.00 93.38 255 TYR A CA 1
ATOM 1964 C C . TYR A 1 255 ? -4.351 -5.452 16.945 1.00 93.38 255 TYR A C 1
ATOM 1966 O O . TYR A 1 255 ? -5.039 -5.212 17.936 1.00 93.38 255 TYR A O 1
ATOM 1974 N N . LEU A 1 256 ? -4.878 -5.633 15.737 1.00 93.94 256 LEU A N 1
ATOM 1975 C CA . LEU A 1 256 ? -6.288 -5.422 15.440 1.00 93.94 256 LEU A CA 1
ATOM 1976 C C . LEU A 1 256 ? -7.094 -6.718 15.524 1.00 93.94 256 LEU A C 1
ATOM 1978 O O . LEU A 1 256 ? -6.585 -7.812 15.285 1.00 93.94 256 LEU A O 1
ATOM 1982 N N . ASP A 1 257 ? -8.373 -6.572 15.856 1.00 92.81 257 ASP A N 1
ATOM 1983 C CA . ASP A 1 257 ? -9.343 -7.659 15.808 1.00 92.81 257 ASP A CA 1
ATOM 1984 C C . ASP A 1 257 ? -9.997 -7.684 14.421 1.00 92.81 257 ASP A C 1
ATOM 1986 O O . ASP A 1 257 ? -10.934 -6.942 14.143 1.00 92.81 257 ASP A O 1
ATOM 1990 N N . LEU A 1 258 ? -9.480 -8.524 13.523 1.00 92.56 258 LEU A N 1
ATOM 1991 C CA . LEU A 1 258 ? -10.022 -8.662 12.166 1.00 92.56 258 LEU A CA 1
ATOM 1992 C C . LEU A 1 258 ? -11.355 -9.436 12.127 1.00 92.56 258 LEU A C 1
ATOM 1994 O O . LEU A 1 258 ? -11.897 -9.643 11.045 1.00 92.56 258 LEU A O 1
ATOM 1998 N N . SER A 1 259 ? -11.884 -9.872 13.279 1.00 90.81 259 SER A N 1
ATOM 1999 C CA . SER A 1 259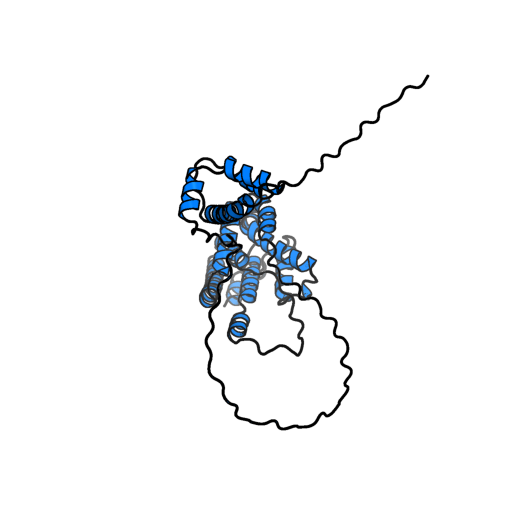 ? -13.254 -10.388 13.388 1.00 90.81 259 SER A CA 1
ATOM 2000 C C . SER A 1 259 ? -14.299 -9.276 13.504 1.00 90.81 259 SER A C 1
ATOM 2002 O O . SER A 1 259 ? -15.467 -9.496 13.186 1.00 90.81 259 SER A O 1
ATOM 2004 N N . ASP A 1 260 ? -13.881 -8.075 13.914 1.00 92.50 260 ASP A N 1
ATOM 2005 C CA . ASP A 1 260 ? -14.757 -6.918 14.024 1.00 92.50 260 ASP A CA 1
ATOM 2006 C C . ASP A 1 260 ? -15.072 -6.331 12.639 1.00 92.50 260 ASP A C 1
ATOM 2008 O O . ASP A 1 260 ? -14.192 -5.860 11.910 1.00 92.50 260 ASP A O 1
ATOM 2012 N N . ALA A 1 261 ? -16.360 -6.316 12.290 1.00 92.44 261 ALA A N 1
ATOM 2013 C CA . ALA A 1 261 ? -16.840 -5.805 11.011 1.00 92.44 261 ALA A CA 1
ATOM 2014 C C . ALA A 1 261 ? -16.499 -4.318 10.807 1.00 92.44 261 ALA A C 1
ATOM 2016 O O . ALA A 1 261 ? -16.233 -3.902 9.676 1.00 92.44 261 ALA A O 1
ATOM 2017 N N . GLY A 1 262 ? -16.462 -3.524 11.886 1.00 93.75 262 GLY A N 1
ATOM 2018 C CA . GLY A 1 262 ? -16.082 -2.113 11.826 1.00 93.75 262 GLY A CA 1
ATOM 2019 C C . GLY A 1 262 ? -14.631 -1.937 11.382 1.00 93.75 262 GLY A C 1
ATOM 2020 O O . GLY A 1 262 ? -14.348 -1.230 10.412 1.00 93.75 262 GLY A O 1
ATOM 2021 N N . THR A 1 263 ? -13.718 -2.645 12.042 1.00 95.06 263 THR A N 1
ATOM 2022 C CA . THR A 1 263 ? -12.284 -2.671 11.730 1.00 95.06 263 THR A CA 1
ATOM 2023 C C . THR A 1 263 ? -12.023 -3.156 10.304 1.00 95.06 263 THR A C 1
ATOM 2025 O O . THR A 1 263 ? -11.280 -2.510 9.557 1.00 95.06 263 THR A O 1
ATOM 2028 N N . VAL A 1 264 ? -12.667 -4.254 9.892 1.00 93.81 264 VAL A N 1
ATOM 2029 C CA . VAL A 1 264 ? -12.536 -4.789 8.527 1.00 93.81 264 VAL A CA 1
ATOM 2030 C C . VAL A 1 264 ? -13.017 -3.770 7.500 1.00 93.81 264 VAL A C 1
ATOM 2032 O O . VAL A 1 264 ? -12.279 -3.487 6.562 1.00 93.81 264 VAL A O 1
ATOM 2035 N N . SER A 1 265 ? -14.188 -3.159 7.702 1.00 91.38 265 SER A N 1
ATOM 2036 C CA . SER A 1 265 ? -14.736 -2.131 6.806 1.00 91.38 265 SER A CA 1
ATOM 2037 C C . SER A 1 265 ? -13.799 -0.927 6.655 1.00 91.38 265 SER A C 1
ATOM 2039 O O . SER A 1 265 ? -13.567 -0.438 5.548 1.00 91.38 265 SER A O 1
ATOM 2041 N N . GLN A 1 266 ? -13.169 -0.475 7.746 1.00 92.69 266 GLN A N 1
ATOM 2042 C CA . GLN A 1 266 ? -12.203 0.623 7.681 1.00 92.69 266 GLN A CA 1
ATOM 2043 C C . GLN A 1 266 ? -10.948 0.275 6.872 1.00 92.69 266 GLN A C 1
ATOM 2045 O O . GLN A 1 266 ? -10.402 1.153 6.192 1.00 92.69 266 GLN A O 1
ATOM 2050 N N . LEU A 1 267 ? -10.472 -0.967 6.977 1.00 94.81 267 LEU A N 1
ATOM 2051 C CA . LEU A 1 267 ? -9.255 -1.460 6.332 1.00 94.81 267 LEU A CA 1
ATOM 2052 C C . LEU A 1 267 ? -9.482 -2.038 4.936 1.00 94.81 267 LEU A C 1
ATOM 2054 O O . LEU A 1 267 ? -8.511 -2.272 4.217 1.00 94.81 267 LEU A O 1
ATOM 2058 N N . GLU A 1 268 ? -10.731 -2.249 4.547 1.00 92.69 268 GLU A N 1
ATOM 2059 C CA . GLU A 1 268 ? -11.114 -3.011 3.366 1.00 92.69 268 GLU A CA 1
ATOM 2060 C C . GLU A 1 268 ? -10.384 -2.584 2.076 1.00 92.69 268 GLU A C 1
ATOM 2062 O O . GLU A 1 268 ? -9.765 -3.456 1.456 1.00 92.69 268 GLU A O 1
ATOM 2067 N N . PRO A 1 269 ? -10.251 -1.282 1.736 1.00 91.50 269 PRO A N 1
ATOM 2068 C CA . PRO A 1 269 ? -9.488 -0.870 0.556 1.00 91.50 269 PRO A CA 1
ATOM 2069 C C . PRO A 1 269 ? -8.018 -1.312 0.592 1.00 91.50 269 PRO A C 1
ATOM 2071 O O . PRO A 1 269 ? -7.458 -1.720 -0.425 1.00 91.50 269 PRO A O 1
ATOM 2074 N N . ALA A 1 270 ? -7.385 -1.261 1.768 1.00 95.19 270 ALA A N 1
ATOM 2075 C CA . ALA A 1 270 ? -5.990 -1.652 1.938 1.00 95.19 270 ALA A CA 1
ATOM 2076 C C . ALA A 1 270 ? -5.809 -3.173 1.918 1.00 95.19 270 ALA A C 1
ATOM 2078 O O . ALA A 1 270 ? -4.863 -3.664 1.304 1.00 95.19 270 ALA A O 1
ATOM 2079 N N . LEU A 1 271 ? -6.709 -3.934 2.551 1.00 95.12 271 LEU A N 1
ATOM 2080 C CA . LEU A 1 271 ? -6.634 -5.398 2.538 1.00 95.12 271 LEU A CA 1
ATOM 2081 C C . LEU A 1 271 ? -6.879 -5.942 1.128 1.00 95.12 271 LEU A C 1
ATOM 2083 O O . LEU A 1 271 ? -6.122 -6.799 0.672 1.00 95.12 271 LEU A O 1
ATOM 2087 N N . SER A 1 272 ? -7.871 -5.405 0.415 1.00 93.06 272 SER A N 1
ATOM 2088 C CA . SER A 1 272 ? -8.147 -5.744 -0.985 1.00 93.06 272 SER A CA 1
ATOM 2089 C C . SER A 1 272 ? -6.962 -5.400 -1.888 1.00 93.06 272 SER A C 1
ATOM 2091 O O . SER A 1 272 ? -6.552 -6.232 -2.697 1.00 93.06 272 SER A O 1
ATOM 2093 N N . PHE A 1 273 ? -6.333 -4.235 -1.690 1.00 93.94 273 PHE A N 1
ATOM 2094 C CA . PHE A 1 273 ? -5.111 -3.854 -2.403 1.00 93.94 273 PHE A CA 1
ATOM 2095 C C . PHE A 1 273 ? -3.985 -4.881 -2.213 1.00 93.94 273 PHE A C 1
ATOM 2097 O O . PHE A 1 273 ? -3.413 -5.365 -3.190 1.00 93.94 273 PHE A O 1
ATOM 2104 N N . VAL A 1 274 ? -3.681 -5.259 -0.966 1.00 96.38 274 VAL A N 1
ATOM 2105 C CA . VAL A 1 274 ? -2.598 -6.212 -0.674 1.00 96.38 274 VAL A CA 1
ATOM 2106 C C . VAL A 1 274 ? -2.922 -7.611 -1.208 1.00 96.38 274 VAL A C 1
ATOM 2108 O O . VAL A 1 274 ? -2.039 -8.249 -1.784 1.00 96.38 274 VAL A O 1
ATOM 2111 N N . LYS A 1 275 ? -4.174 -8.076 -1.083 1.00 96.00 275 LYS A N 1
ATOM 2112 C CA . LYS A 1 275 ? -4.628 -9.344 -1.682 1.00 96.00 275 LYS A CA 1
ATOM 2113 C C . LYS A 1 275 ? -4.398 -9.342 -3.191 1.00 96.00 275 LYS A C 1
ATOM 2115 O O . LYS A 1 275 ? -3.779 -10.264 -3.712 1.00 96.00 275 LYS A O 1
ATOM 2120 N N . LEU A 1 276 ? -4.798 -8.273 -3.874 1.00 94.12 276 LEU A N 1
ATOM 2121 C CA . LEU A 1 276 ? -4.644 -8.152 -5.321 1.00 94.12 276 LEU A CA 1
ATOM 2122 C C . LEU A 1 276 ? -3.170 -8.139 -5.758 1.00 94.12 276 LEU A C 1
ATOM 2124 O O . LEU A 1 276 ? -2.824 -8.769 -6.757 1.00 94.12 276 LEU A O 1
ATOM 2128 N N . LEU A 1 277 ? -2.280 -7.483 -5.003 1.00 94.88 277 LEU A N 1
ATOM 2129 C CA . LEU A 1 277 ? -0.835 -7.543 -5.262 1.00 94.88 277 LEU A CA 1
ATOM 2130 C C . LEU A 1 277 ? -0.287 -8.976 -5.182 1.00 94.88 277 LEU A C 1
ATOM 2132 O O . LEU A 1 277 ? 0.551 -9.358 -6.002 1.00 94.88 277 LEU A O 1
ATOM 2136 N N . ILE A 1 278 ? -0.747 -9.754 -4.201 1.00 96.38 278 ILE A N 1
ATOM 2137 C CA . ILE A 1 278 ? -0.333 -11.147 -4.002 1.00 96.38 278 ILE A CA 1
ATOM 2138 C C . ILE A 1 278 ? -0.888 -12.036 -5.119 1.00 96.38 278 ILE A C 1
ATOM 2140 O O . ILE A 1 278 ? -0.121 -12.767 -5.743 1.00 96.38 278 ILE A O 1
ATOM 2144 N N . GLU A 1 279 ? -2.185 -11.949 -5.417 1.00 95.44 279 GLU A N 1
ATOM 2145 C CA . GLU A 1 279 ? -2.825 -12.773 -6.450 1.00 95.44 279 GLU A CA 1
ATOM 2146 C C . GLU A 1 279 ? -2.242 -12.502 -7.841 1.00 95.44 279 GLU A C 1
ATOM 2148 O O . GLU A 1 279 ? -1.889 -13.433 -8.564 1.00 95.44 279 GLU A O 1
ATOM 2153 N N . ARG A 1 280 ? -1.997 -11.234 -8.194 1.00 93.00 280 ARG A N 1
ATOM 2154 C CA . ARG A 1 280 ? -1.336 -10.892 -9.466 1.00 93.00 280 ARG A CA 1
ATOM 2155 C C . ARG A 1 280 ? 0.072 -11.461 -9.579 1.00 93.00 280 ARG A C 1
ATOM 2157 O O . ARG A 1 280 ? 0.509 -11.795 -10.679 1.00 93.00 280 ARG A O 1
ATOM 2164 N N . PHE A 1 281 ? 0.799 -11.543 -8.468 1.00 94.38 281 PHE A N 1
ATOM 2165 C CA . PHE A 1 281 ? 2.113 -12.172 -8.468 1.00 94.38 281 PHE A CA 1
ATOM 2166 C C . PHE A 1 281 ? 2.002 -13.689 -8.656 1.00 94.38 281 PHE A C 1
ATOM 2168 O O . PHE A 1 281 ? 2.763 -14.246 -9.443 1.00 94.38 281 PHE A O 1
ATOM 2175 N N . LYS A 1 282 ? 1.017 -14.331 -8.011 1.00 95.00 282 LYS A N 1
ATOM 2176 C CA . LYS A 1 282 ? 0.763 -15.775 -8.132 1.00 95.00 282 LYS A CA 1
ATOM 2177 C C . LYS A 1 282 ? 0.475 -16.229 -9.560 1.00 95.00 282 LYS A C 1
ATOM 2179 O O . LYS A 1 282 ? 0.948 -17.283 -9.967 1.00 95.00 282 LYS A O 1
ATOM 2184 N N . VAL A 1 283 ? -0.227 -15.406 -10.343 1.00 93.38 283 VAL A N 1
ATOM 2185 C CA . VAL A 1 283 ? -0.471 -15.670 -11.776 1.00 93.38 283 VAL A CA 1
ATOM 2186 C C . VAL A 1 283 ? 0.840 -15.828 -12.562 1.00 93.38 283 VAL A C 1
ATOM 2188 O O . VAL A 1 283 ? 0.884 -16.547 -13.553 1.00 93.38 283 VAL A O 1
ATOM 2191 N N . ARG A 1 284 ? 1.926 -15.180 -12.121 1.00 91.31 284 ARG A N 1
ATOM 2192 C CA . ARG A 1 284 ? 3.239 -15.218 -12.787 1.00 91.31 284 ARG A CA 1
ATOM 2193 C C . ARG A 1 284 ? 4.199 -16.253 -12.198 1.00 91.31 284 ARG A C 1
ATOM 2195 O O . ARG A 1 284 ? 5.247 -16.497 -12.788 1.00 91.31 284 ARG A O 1
ATOM 2202 N N . GLY A 1 285 ? 3.906 -16.808 -11.023 1.00 92.44 285 GLY A N 1
ATOM 2203 C CA . GLY A 1 285 ? 4.781 -17.760 -10.344 1.00 92.44 285 GLY A CA 1
ATOM 2204 C C . GLY A 1 285 ? 4.474 -17.917 -8.858 1.00 92.44 285 GLY A C 1
ATOM 2205 O O . GLY A 1 285 ? 3.560 -17.314 -8.316 1.00 92.44 285 GLY A O 1
ATOM 2206 N N . GLN A 1 286 ? 5.264 -18.731 -8.168 1.00 94.69 286 GLN A N 1
ATOM 2207 C CA . GLN A 1 286 ? 5.056 -19.040 -6.752 1.00 94.69 286 GLN A CA 1
ATOM 2208 C C . GLN A 1 286 ? 5.481 -17.883 -5.832 1.00 94.69 286 GLN A C 1
ATOM 2210 O O . GLN A 1 286 ? 6.532 -17.269 -6.036 1.00 94.69 286 GLN A O 1
ATOM 2215 N N . LEU A 1 287 ? 4.701 -17.596 -4.782 1.00 94.75 287 LEU A N 1
ATOM 2216 C CA . LEU A 1 287 ? 4.994 -16.508 -3.835 1.00 94.75 287 LEU A CA 1
ATOM 2217 C C . LEU A 1 287 ? 6.284 -16.775 -3.035 1.00 94.75 287 LEU A C 1
ATOM 2219 O O . LEU A 1 287 ? 6.979 -15.843 -2.630 1.00 94.75 287 LEU A O 1
ATOM 2223 N N . GLU A 1 288 ? 6.656 -18.043 -2.872 1.00 96.00 288 GLU A N 1
ATOM 2224 C CA . GLU A 1 288 ? 7.901 -18.530 -2.273 1.00 96.00 288 GLU A CA 1
ATOM 2225 C C . GLU A 1 288 ? 9.148 -18.061 -3.044 1.00 96.00 288 GLU A C 1
ATOM 2227 O O . GLU A 1 288 ? 10.212 -17.822 -2.456 1.00 96.00 288 GLU A O 1
ATOM 2232 N N . ALA A 1 289 ? 9.009 -17.868 -4.359 1.00 93.31 289 ALA A N 1
ATOM 2233 C CA . ALA A 1 289 ? 10.061 -17.350 -5.228 1.00 93.31 289 ALA A CA 1
ATOM 2234 C C . ALA A 1 289 ? 10.201 -15.816 -5.146 1.00 93.31 289 ALA A C 1
ATOM 2236 O O . ALA A 1 289 ? 11.159 -15.242 -5.676 1.00 93.31 289 ALA A O 1
ATOM 2237 N N . ALA A 1 290 ? 9.284 -15.126 -4.460 1.00 93.31 290 ALA A N 1
ATOM 2238 C CA . ALA A 1 290 ? 9.351 -13.681 -4.300 1.00 93.31 290 ALA A CA 1
ATOM 2239 C C . ALA A 1 290 ? 10.536 -13.245 -3.422 1.00 93.31 290 ALA A C 1
ATOM 2241 O O . ALA A 1 290 ? 10.936 -13.881 -2.437 1.00 93.31 290 ALA A O 1
ATOM 2242 N N . ARG A 1 291 ? 11.069 -12.063 -3.721 1.00 89.88 291 ARG A N 1
ATOM 2243 C CA . ARG A 1 291 ? 11.932 -11.322 -2.810 1.00 89.88 291 ARG A CA 1
ATOM 2244 C C . ARG A 1 291 ? 11.131 -10.988 -1.555 1.00 89.88 291 ARG A C 1
ATOM 2246 O O . ARG A 1 291 ? 10.027 -10.453 -1.628 1.00 89.88 291 ARG A O 1
ATOM 2253 N N . ALA A 1 292 ? 11.718 -11.292 -0.400 1.00 93.19 292 ALA A N 1
ATOM 2254 C CA . ALA A 1 292 ? 11.045 -11.232 0.894 1.00 93.19 292 ALA A CA 1
ATOM 2255 C C . ALA A 1 292 ? 9.811 -12.157 1.003 1.00 93.19 292 ALA A C 1
ATOM 2257 O O . ALA A 1 292 ? 8.853 -11.812 1.694 1.00 93.19 292 ALA A O 1
ATOM 2258 N N . ALA A 1 293 ? 9.855 -13.346 0.382 1.00 95.06 293 ALA A N 1
ATOM 2259 C CA . ALA A 1 293 ? 8.805 -14.372 0.455 1.00 95.06 293 ALA A CA 1
ATOM 2260 C C . ALA A 1 293 ? 8.232 -14.572 1.868 1.00 95.06 293 ALA A C 1
ATOM 2262 O O . ALA A 1 293 ? 7.022 -14.535 2.045 1.00 95.06 293 ALA A O 1
ATOM 2263 N N . ARG A 1 294 ? 9.085 -14.671 2.902 1.00 96.31 294 ARG A N 1
ATOM 2264 C CA . ARG A 1 294 ? 8.643 -14.822 4.304 1.00 96.31 294 ARG A CA 1
ATOM 2265 C C . ARG A 1 294 ? 7.688 -13.711 4.763 1.00 96.31 294 ARG A C 1
ATOM 2267 O O . ARG A 1 294 ? 6.733 -13.984 5.479 1.00 96.31 294 ARG A O 1
ATOM 2274 N N . GLN A 1 295 ? 7.938 -12.461 4.365 1.00 95.69 295 GLN A N 1
ATOM 2275 C CA . GLN A 1 295 ? 7.082 -11.328 4.732 1.00 95.69 295 GLN A CA 1
ATOM 2276 C C . GLN A 1 295 ? 5.756 -11.358 3.967 1.00 95.69 295 GLN A C 1
ATOM 2278 O O . GLN A 1 295 ? 4.712 -11.091 4.553 1.00 95.69 295 GLN A O 1
ATOM 2283 N N . TRP A 1 296 ? 5.790 -11.703 2.678 1.00 96.75 296 TRP A N 1
ATOM 2284 C CA . TRP A 1 296 ? 4.585 -11.818 1.855 1.00 96.75 296 TRP A CA 1
ATOM 2285 C C . TRP A 1 296 ? 3.692 -12.982 2.278 1.00 96.75 296 TRP A C 1
ATOM 2287 O O . TRP A 1 296 ? 2.492 -12.787 2.416 1.00 96.75 296 TRP A O 1
ATOM 2297 N N . LEU A 1 297 ? 4.271 -14.149 2.566 1.00 96.62 297 LEU A N 1
ATOM 2298 C CA . LEU A 1 297 ? 3.548 -15.302 3.107 1.00 96.62 297 LEU A CA 1
ATOM 2299 C C . LEU A 1 297 ? 2.927 -14.981 4.469 1.00 96.62 297 LEU A C 1
ATOM 2301 O O . LEU A 1 297 ? 1.782 -15.340 4.720 1.00 96.62 297 LEU A O 1
ATOM 2305 N N . ARG A 1 298 ? 3.637 -14.241 5.332 1.00 96.12 298 ARG A N 1
ATOM 2306 C CA . ARG A 1 298 ? 3.072 -13.762 6.602 1.00 96.12 298 ARG A CA 1
ATOM 2307 C C . ARG A 1 298 ? 1.887 -12.820 6.381 1.00 96.12 298 ARG A C 1
ATOM 2309 O O . ARG A 1 298 ? 0.871 -12.982 7.047 1.00 96.12 298 ARG A O 1
ATOM 2316 N N . LEU A 1 299 ? 2.003 -11.856 5.462 1.00 96.06 299 LEU A N 1
ATOM 2317 C CA . LEU A 1 299 ? 0.887 -10.974 5.104 1.00 96.06 299 LEU A CA 1
ATOM 2318 C C . LEU A 1 299 ? -0.293 -11.769 4.549 1.00 96.06 299 LEU A C 1
ATOM 2320 O O . LEU A 1 299 ? -1.416 -11.549 4.981 1.00 96.06 299 LEU A O 1
ATOM 2324 N N . GLN A 1 300 ? -0.042 -12.718 3.648 1.00 96.56 300 GLN A N 1
ATOM 2325 C CA . GLN A 1 300 ? -1.076 -13.599 3.122 1.00 96.56 300 GLN A CA 1
ATOM 2326 C C . GLN A 1 300 ? -1.767 -14.361 4.255 1.00 96.56 300 GLN A C 1
ATOM 2328 O O . GLN A 1 300 ? -2.987 -14.326 4.331 1.00 96.56 300 GLN A O 1
ATOM 2333 N N . GLY A 1 301 ? -1.000 -14.962 5.169 1.00 95.19 301 GLY A N 1
ATOM 2334 C CA . GLY A 1 301 ? -1.534 -15.674 6.328 1.00 95.19 301 GLY A CA 1
ATOM 2335 C C . GLY A 1 301 ? -2.436 -14.798 7.197 1.00 95.19 301 GLY A C 1
ATOM 2336 O O . GLY A 1 301 ? -3.504 -15.245 7.588 1.00 95.19 301 GLY A O 1
ATOM 2337 N N . LEU A 1 302 ? -2.070 -13.533 7.433 1.00 94.00 302 LEU A N 1
ATOM 2338 C CA . LEU A 1 302 ? -2.917 -12.579 8.165 1.00 94.00 302 LEU A CA 1
ATOM 2339 C C . LEU A 1 302 ? -4.200 -12.199 7.406 1.00 94.00 302 LEU A C 1
ATOM 2341 O O . LEU A 1 302 ? -5.200 -11.872 8.032 1.00 94.00 302 LEU A O 1
ATOM 2345 N N . LEU A 1 303 ? -4.174 -12.225 6.072 1.00 93.62 303 LEU A N 1
ATOM 2346 C CA . LEU A 1 303 ? -5.308 -11.869 5.211 1.00 93.62 303 LEU A CA 1
ATOM 2347 C C . LEU A 1 303 ? -6.265 -13.038 4.942 1.00 93.62 303 LEU A C 1
ATOM 2349 O O . LEU A 1 303 ? -7.416 -12.796 4.571 1.00 93.62 303 LEU A O 1
ATOM 2353 N N . THR A 1 304 ? -5.772 -14.275 5.049 1.00 92.81 304 THR A N 1
ATOM 2354 C CA . THR A 1 304 ? -6.533 -15.512 4.817 1.00 92.81 304 THR A CA 1
ATOM 2355 C C . THR A 1 304 ? -6.924 -16.218 6.100 1.00 92.81 304 THR A C 1
ATOM 2357 O O . THR A 1 304 ? -7.822 -17.052 6.058 1.00 92.81 304 THR A O 1
ATOM 2360 N N . ALA A 1 305 ? -6.237 -15.949 7.216 1.00 84.44 305 ALA A N 1
ATOM 2361 C CA . ALA A 1 305 ? -6.620 -16.503 8.500 1.00 84.44 305 ALA A CA 1
ATOM 2362 C C . ALA A 1 305 ? -8.081 -16.146 8.754 1.00 84.44 305 ALA A C 1
ATOM 2364 O O . ALA A 1 305 ? -8.448 -14.970 8.794 1.00 84.44 305 ALA A O 1
ATOM 2365 N N . GLU A 1 306 ? -8.910 -17.177 8.919 1.00 67.56 306 GLU A N 1
ATOM 2366 C CA . GLU A 1 306 ? -10.240 -16.977 9.466 1.00 67.56 306 GLU A CA 1
ATOM 2367 C C . GLU A 1 306 ? -10.114 -16.167 10.768 1.00 67.56 306 GLU A C 1
ATOM 2369 O O . GLU A 1 306 ? -9.126 -16.336 11.494 1.00 67.56 306 GLU A O 1
ATOM 2374 N N . PRO A 1 307 ? -11.108 -15.326 11.102 1.00 65.19 307 PRO A N 1
ATOM 2375 C CA . PRO A 1 307 ? -11.098 -14.396 12.242 1.00 65.19 307 PRO A CA 1
ATOM 2376 C C . PRO A 1 307 ? -10.908 -15.029 13.639 1.00 65.19 307 PRO A C 1
ATOM 2378 O O . PRO A 1 307 ? -11.061 -14.372 14.662 1.00 65.19 307 PRO A O 1
ATOM 2381 N N . ARG A 1 308 ? -10.539 -16.308 13.720 1.00 62.66 308 ARG A N 1
ATOM 2382 C CA . ARG A 1 308 ? -10.245 -17.054 14.946 1.00 62.66 308 ARG A CA 1
ATOM 2383 C C . ARG A 1 308 ? -8.958 -16.610 15.639 1.00 62.66 308 ARG A C 1
ATOM 2385 O O . ARG A 1 308 ? -8.711 -17.031 16.771 1.00 62.66 308 ARG A O 1
ATOM 2392 N N . HIS A 1 309 ? -8.129 -15.785 14.997 1.00 60.56 309 HIS A N 1
ATOM 2393 C CA . HIS A 1 309 ? -6.940 -15.243 15.641 1.00 60.56 309 HIS A CA 1
ATOM 2394 C C . HIS A 1 309 ? -7.338 -14.214 16.702 1.00 60.56 309 HIS A C 1
ATOM 2396 O O . HIS A 1 309 ? -7.514 -13.032 16.421 1.00 60.56 309 HIS A O 1
ATOM 2402 N N . LYS A 1 310 ? -7.438 -14.673 17.957 1.00 66.00 310 LYS A N 1
ATOM 2403 C CA . LYS A 1 310 ? -7.457 -13.768 19.108 1.00 66.00 310 LYS A CA 1
ATOM 2404 C C . LYS A 1 310 ? -6.205 -12.889 19.017 1.00 66.00 310 LYS A C 1
ATOM 2406 O O . LYS A 1 310 ? -5.109 -13.437 18.842 1.00 66.00 310 LYS A O 1
ATOM 2411 N N . PRO A 1 311 ? -6.342 -11.559 19.110 1.00 66.06 311 PRO A N 1
ATOM 2412 C CA . PRO A 1 311 ? -5.211 -10.672 18.922 1.00 66.06 311 PRO A CA 1
ATOM 2413 C C . PRO A 1 311 ? -4.129 -10.974 19.961 1.00 66.06 311 PRO A C 1
ATOM 2415 O O . PRO A 1 311 ? -4.429 -11.291 21.116 1.00 66.06 311 PRO A O 1
ATOM 2418 N N . ILE A 1 312 ? -2.862 -10.888 19.544 1.00 66.00 312 ILE A N 1
ATOM 2419 C CA . ILE A 1 312 ? -1.696 -11.328 20.333 1.00 66.00 312 ILE A CA 1
ATOM 2420 C C . ILE A 1 312 ? -1.678 -10.659 21.719 1.00 66.00 312 ILE A C 1
ATOM 2422 O O . ILE A 1 312 ? -1.297 -11.279 22.712 1.00 66.00 312 ILE A O 1
ATOM 2426 N N . TRP A 1 313 ? -2.178 -9.424 21.816 1.00 65.81 313 TRP A N 1
ATOM 2427 C CA . TRP A 1 313 ? -2.245 -8.683 23.074 1.00 65.81 313 TRP A CA 1
ATOM 2428 C C . TRP A 1 313 ? -3.228 -9.248 24.102 1.00 65.81 313 TRP A C 1
ATOM 2430 O O . TRP A 1 313 ? -3.043 -9.014 25.296 1.00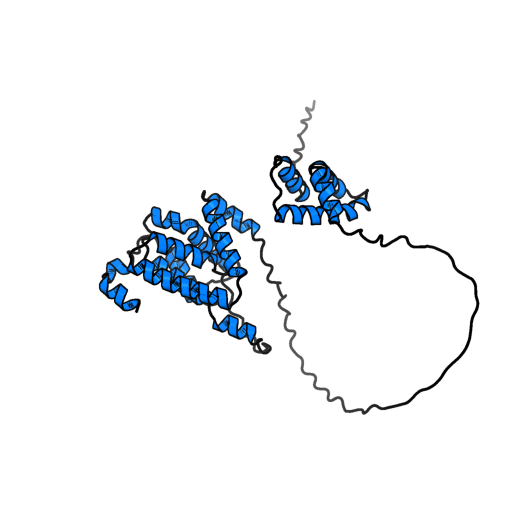 65.81 313 TRP A O 1
ATOM 2440 N N . ARG A 1 314 ? -4.235 -10.027 23.684 1.00 65.56 314 ARG A N 1
ATOM 2441 C CA . ARG A 1 314 ? -5.128 -10.717 24.628 1.00 65.56 314 ARG A CA 1
ATOM 2442 C C . ARG A 1 314 ? -4.457 -11.917 25.292 1.00 65.56 314 ARG A C 1
ATOM 2444 O O . ARG A 1 314 ? -4.824 -12.244 26.412 1.00 65.56 314 ARG A O 1
ATOM 2451 N N . ALA A 1 315 ? -3.495 -12.561 24.629 1.00 62.25 315 ALA A N 1
ATOM 2452 C CA . ALA A 1 315 ? -2.815 -13.743 25.164 1.00 62.25 315 ALA A CA 1
ATOM 2453 C C . ALA A 1 315 ? -1.619 -13.389 26.061 1.00 62.25 315 ALA A C 1
ATOM 2455 O O . ALA A 1 315 ? -1.341 -14.098 27.019 1.00 62.25 315 ALA A O 1
ATOM 2456 N N . VAL A 1 316 ? -0.924 -12.294 25.748 1.00 64.81 316 VAL A N 1
ATOM 2457 C CA . VAL A 1 316 ? 0.366 -11.945 26.367 1.00 64.81 316 VAL A CA 1
ATOM 2458 C C . VAL A 1 316 ? 0.208 -10.958 27.542 1.00 64.81 316 VAL A C 1
ATOM 2460 O O . VAL A 1 316 ? 1.147 -10.692 28.277 1.00 64.81 316 VAL A O 1
ATOM 2463 N N . GLY A 1 317 ? -0.998 -10.438 27.792 1.00 66.06 317 GLY A N 1
ATOM 2464 C CA . GLY A 1 317 ? -1.219 -9.400 28.801 1.00 66.06 317 GLY A CA 1
ATOM 2465 C C . GLY A 1 317 ? -0.648 -8.044 28.357 1.00 66.06 317 GLY A C 1
ATOM 2466 O O . GLY A 1 317 ? 0.408 -7.948 27.730 1.00 66.06 317 GLY A O 1
ATOM 2467 N N . ARG A 1 318 ? -1.357 -6.946 28.660 1.00 64.81 318 ARG A N 1
ATOM 2468 C CA . ARG A 1 318 ? -1.016 -5.600 28.140 1.00 64.81 318 ARG A CA 1
ATOM 2469 C C . ARG A 1 318 ? 0.403 -5.137 28.509 1.00 64.81 318 ARG A C 1
ATOM 2471 O O . ARG A 1 318 ? 0.996 -4.356 27.769 1.00 64.81 318 ARG A O 1
ATOM 2478 N N . ALA A 1 319 ? 0.940 -5.613 29.633 1.00 66.50 319 ALA A N 1
ATOM 2479 C CA . ALA A 1 319 ? 2.259 -5.231 30.132 1.00 66.50 319 ALA A CA 1
ATOM 2480 C C . ALA A 1 319 ? 3.409 -5.817 29.296 1.00 66.50 319 ALA A C 1
ATOM 2482 O O . ALA A 1 319 ? 4.353 -5.102 28.968 1.00 66.50 319 ALA A O 1
ATOM 2483 N N . GLU A 1 320 ? 3.320 -7.082 28.885 1.00 71.44 320 GLU A N 1
ATOM 2484 C CA . GLU A 1 320 ? 4.411 -7.742 28.158 1.00 71.44 320 GLU A CA 1
ATOM 2485 C C . GLU A 1 320 ? 4.442 -7.330 26.674 1.00 71.44 320 GLU A C 1
ATOM 2487 O O . GLU A 1 320 ? 5.510 -7.237 26.070 1.00 71.44 320 GLU A O 1
ATOM 2492 N N . VAL A 1 321 ? 3.296 -6.948 26.097 1.00 65.62 321 VAL A N 1
ATOM 2493 C CA . VAL A 1 321 ? 3.261 -6.331 24.758 1.00 65.62 321 VAL A CA 1
ATOM 2494 C C . VAL A 1 321 ? 4.027 -5.008 24.736 1.00 65.62 321 VAL A C 1
ATOM 2496 O O . VAL A 1 321 ? 4.779 -4.768 23.796 1.00 65.62 321 VAL A O 1
ATOM 2499 N N . ARG A 1 322 ? 3.895 -4.174 25.780 1.00 64.19 322 ARG A N 1
ATOM 2500 C CA . ARG A 1 322 ? 4.677 -2.931 25.901 1.00 64.19 322 ARG A CA 1
ATOM 2501 C C . ARG A 1 322 ? 6.178 -3.214 26.002 1.00 64.19 322 ARG A C 1
ATOM 2503 O O . ARG A 1 322 ? 6.956 -2.500 25.382 1.00 64.19 322 ARG A O 1
ATOM 2510 N N . ALA A 1 323 ? 6.572 -4.278 26.702 1.00 69.75 323 ALA A N 1
ATOM 2511 C CA . ALA A 1 323 ? 7.976 -4.663 26.851 1.00 69.75 323 ALA A CA 1
ATOM 2512 C C . ALA A 1 323 ? 8.625 -5.193 25.557 1.00 69.75 323 ALA A C 1
ATOM 2514 O O . ALA A 1 323 ? 9.834 -5.102 25.420 1.00 69.75 323 ALA A O 1
ATOM 2515 N N . ARG A 1 324 ? 7.849 -5.730 24.601 1.00 66.06 324 ARG A N 1
ATOM 2516 C CA . ARG A 1 324 ? 8.367 -6.201 23.294 1.00 66.06 324 ARG A CA 1
ATOM 2517 C C . ARG A 1 324 ? 8.432 -5.121 22.212 1.00 66.06 324 ARG A C 1
ATOM 2519 O O . ARG A 1 324 ? 8.911 -5.391 21.111 1.00 66.06 324 ARG A O 1
ATOM 2526 N N . ILE A 1 325 ? 7.849 -3.956 22.479 1.00 60.53 325 ILE A N 1
ATOM 2527 C CA . ILE A 1 325 ? 7.824 -2.818 21.555 1.00 60.53 325 ILE A CA 1
ATOM 2528 C C . ILE A 1 325 ? 9.079 -1.944 21.713 1.00 60.53 325 ILE A C 1
ATOM 2530 O O . ILE A 1 325 ? 9.487 -1.317 20.735 1.00 60.53 325 ILE A O 1
ATOM 2534 N N . ILE A 1 326 ? 9.655 -1.918 22.918 1.00 52.50 326 ILE A N 1
ATOM 2535 C CA . ILE A 1 326 ? 10.905 -1.231 23.276 1.00 52.50 326 ILE A CA 1
ATOM 2536 C C . ILE A 1 326 ? 12.082 -2.161 22.970 1.00 52.50 326 ILE A C 1
ATOM 2538 O O . ILE A 1 326 ? 13.081 -1.661 22.413 1.00 52.50 326 ILE A O 1
#

Organism: Polarella glacialis (NCBI:txid89957)

pLDDT: mean 76.86, std 18.69, range [32.31, 97.69]